Protein AF-0000000083250009 (afdb_homodimer)

pLDDT: mean 86.63, std 11.79, range [52.03, 98.69]

Nearest PDB structures (foldseek):
  7shq-assembly1_A  TM=3.824E-01  e=4.936E+00  Homo sapiens
  8fny-assembly1_A  TM=3.208E-01  e=3.124E+00  Homo sapiens
  8fny-assembly2_C  TM=2.573E-01  e=4.238E+00  Homo sapiens
  5o79-assembly1_B  TM=2.268E-01  e=6.696E+00  Klebsiella pneumoniae
  7shq-assembly1_A  TM=3.826E-01  e=3.449E+00  Homo sapiens

Organism: NCBI:txid582686

Radius of gyration: 22.06 Å; Cα contacts (8 Å, |Δi|>4): 906; chains: 2; bounding box: 54×58×71 Å

Foldseek 3Di:
DVVVVVVVVVVVVVVQVVLADWDWAWDKWKWWKWWFAPVGVPPFIDIWIKTWTFTWRADPVGWIKTWTAIDIPPDDDPADPVQRIFIWIADPLQKTWTKTWDFDADPVRHTDGIDIGTFWIWGAPDRRQKIKTWGWDWDPQDPVNPDTDTHGDLHTTMMIITDYDGPVRRQVRCCVRRVSVCVPPDGID/DVVVVVVVVVVVVVVQVVLADWDWAWDKWKWWKWWFAPVGVPPFIDIWIKTWTFTWRADPVGKIKTWTAIDIPPDDDPADPVQRIFIWIADPLQKTWTKTWDFDADPVRHTDGIDIHTFWIKGADDRRQKIKTWGWDWDPQDPVNPDTDTDGDLHTTMMIITDYDGPVRRQVRCCVRRVSVCVPPDGID

Solvent-accessible surface area (backbone atoms only — not comparable to full-atom values): 19286 Å² total; per-residue (Å²): 112,68,64,60,50,52,50,50,50,49,51,49,50,49,47,53,52,55,40,63,50,60,44,79,38,78,44,76,34,53,12,21,32,33,39,22,23,77,73,21,67,73,47,82,59,38,81,42,40,39,39,37,42,36,37,36,36,42,44,90,86,68,44,36,36,34,41,30,34,77,42,54,68,87,67,66,66,93,64,55,84,92,40,52,58,30,67,31,57,36,46,94,48,37,41,20,55,41,47,32,61,38,73,38,62,44,96,87,65,44,63,71,35,41,35,38,40,38,57,39,37,36,28,52,48,95,78,54,75,37,37,28,36,42,36,19,34,72,38,76,53,31,92,78,64,70,37,26,34,33,34,31,38,53,52,63,23,37,35,38,14,25,60,21,88,39,60,68,49,18,48,53,51,39,37,62,54,36,38,70,60,27,64,83,62,48,76,74,83,111,68,66,61,51,52,51,52,51,50,50,48,50,50,49,51,51,55,40,63,50,59,43,81,38,78,44,76,35,53,12,22,33,34,40,22,22,77,72,19,68,72,47,80,60,38,81,40,40,38,39,36,41,35,36,36,36,43,46,92,87,68,44,38,35,35,41,30,34,77,42,53,67,89,66,67,67,94,64,56,84,92,40,50,58,30,67,28,56,38,46,94,48,38,40,20,55,41,45,32,60,41,73,37,62,44,96,86,67,45,64,72,35,40,37,39,40,38,57,40,36,37,28,52,48,96,78,54,74,38,38,28,35,41,35,19,33,71,39,78,53,30,92,78,64,70,37,28,35,32,35,30,38,51,49,63,23,37,36,37,14,24,61,19,89,38,59,68,48,18,48,53,51,42,38,61,53,36,38,70,61,27,63,81,64,48,75,74,81

Sequence (378 aa):
MIWIVLIAIASCVIFIVYQSYPRTIDVTLTGVRYQLGAKGAKVEEEPATVVIKGKLHAKLKGQRTFRGEVTIVGEQIPVPADQRQVEIRFAEEGWGAIAYPYFIYDERGAVSGSNIYNSHLLFANKDFSQVSLLLAEQVPESKDGLSAHTLWDAEHGWVLSAPAATREEGLAISNVLMREYLKTYGELEMIWIVLIAIASCVIFIVYQSYPRTIDVTLTGVRYQLGAKGAKVEEEPATVVIKGKLHAKLKGQRTFRGEVTIVGEQIPVPADQRQVEIRFAEEGWGAIAYPYFIYDERGAVSGSNIYNSHLLFANKDFSQVSLLLAEQVPESKDGLSAHTLWDAEHGWVLSAPAATREEGLAISNVLMREYLKTYGELE

Structure (mmCIF, N/CA/C/O backbone):
data_AF-0000000083250009-model_v1
#
loop_
_entity.id
_entity.type
_entity.pdbx_description
1 polymer 'Uncharacterized protein'
#
loop_
_atom_site.group_PDB
_atom_site.id
_atom_site.type_symbol
_atom_site.label_atom_id
_atom_site.label_alt_id
_atom_site.label_comp_id
_atom_site.label_asym_id
_atom_site.label_entity_id
_atom_site.label_seq_id
_atom_site.pdbx_PDB_ins_code
_atom_site.Cartn_x
_atom_site.Cartn_y
_atom_site.Cartn_z
_atom_site.occupancy
_atom_site.B_iso_or_equiv
_atom_site.auth_seq_id
_atom_site.auth_comp_id
_atom_site.auth_asym_id
_atom_site.auth_atom_id
_atom_site.pdbx_PDB_model_num
ATOM 1 N N . MET A 1 1 ? 10.398 15.375 -46.875 1 61.09 1 MET A N 1
ATOM 2 C CA . MET A 1 1 ? 10.938 15.516 -45.5 1 61.09 1 MET A CA 1
ATOM 3 C C . MET A 1 1 ? 9.852 15.969 -44.531 1 61.09 1 MET A C 1
ATOM 5 O O . MET A 1 1 ? 9.672 15.367 -43.469 1 61.09 1 MET A O 1
ATOM 9 N N . ILE A 1 2 ? 9.023 16.844 -45 1 68.06 2 ILE A N 1
ATOM 10 C CA . ILE A 1 2 ? 7.965 17.391 -44.156 1 68.06 2 ILE A CA 1
ATOM 11 C C . ILE A 1 2 ? 6.891 16.344 -43.906 1 68.06 2 ILE A C 1
ATOM 13 O O . ILE A 1 2 ? 6.402 16.188 -42.812 1 68.06 2 ILE A O 1
ATOM 17 N N . TRP A 1 3 ? 6.645 15.516 -44.938 1 69.19 3 TRP A N 1
ATOM 18 C CA . TRP A 1 3 ? 5.59 14.508 -44.844 1 69.19 3 TRP A CA 1
ATOM 19 C C . TRP A 1 3 ? 5.973 13.414 -43.844 1 69.19 3 TRP A C 1
ATOM 21 O O . TRP A 1 3 ? 5.129 12.922 -43.094 1 69.19 3 TRP A O 1
ATOM 31 N N . ILE A 1 4 ? 7.246 13.055 -43.781 1 64.62 4 ILE A N 1
ATOM 32 C CA . ILE A 1 4 ? 7.754 12.031 -42.875 1 64.62 4 ILE A CA 1
ATOM 33 C C . ILE A 1 4 ? 7.633 12.516 -41.438 1 64.62 4 ILE A C 1
ATOM 35 O O . ILE A 1 4 ? 7.242 11.75 -40.562 1 64.62 4 ILE A O 1
ATOM 39 N N . VAL A 1 5 ? 7.902 13.773 -41.344 1 62.72 5 VAL A N 1
ATOM 40 C CA . VAL A 1 5 ? 7.812 14.367 -40 1 62.72 5 VAL A CA 1
ATOM 41 C C . VAL A 1 5 ? 6.355 14.398 -39.562 1 62.72 5 VAL A C 1
ATOM 43 O O . VAL A 1 5 ? 6.055 14.086 -38.406 1 62.72 5 VAL A O 1
ATOM 46 N N . LEU A 1 6 ? 5.453 14.734 -40.438 1 70.88 6 LEU A N 1
ATOM 47 C CA . LEU A 1 6 ? 4.035 14.797 -40.125 1 70.88 6 LEU A CA 1
ATOM 48 C C . LEU A 1 6 ? 3.498 13.406 -39.75 1 70.88 6 LEU A C 1
ATOM 50 O O . LEU A 1 6 ? 2.707 13.266 -38.812 1 70.88 6 LEU A O 1
ATOM 54 N N . ILE A 1 7 ? 3.957 12.445 -40.406 1 71.31 7 ILE A N 1
ATOM 55 C CA . ILE A 1 7 ? 3.531 11.07 -40.156 1 71.31 7 ILE A CA 1
ATOM 56 C C . ILE A 1 7 ? 4.074 10.609 -38.812 1 71.31 7 ILE A C 1
ATOM 58 O O . ILE A 1 7 ? 3.367 9.953 -38.031 1 71.31 7 ILE A O 1
ATOM 62 N N . ALA A 1 8 ? 5.242 10.984 -38.531 1 66.19 8 ALA A N 1
ATOM 63 C CA . ALA A 1 8 ? 5.844 10.633 -37.25 1 66.19 8 ALA A CA 1
ATOM 64 C C . ALA A 1 8 ? 5.09 11.273 -36.094 1 66.19 8 ALA A C 1
ATOM 66 O O . ALA A 1 8 ? 4.844 10.633 -35.062 1 66.19 8 ALA A O 1
ATOM 67 N N . ILE A 1 9 ? 4.734 12.484 -36.344 1 71.62 9 ILE A N 1
ATOM 68 C CA . ILE A 1 9 ? 4.004 13.203 -35.281 1 71.62 9 ILE A CA 1
ATOM 69 C C . ILE A 1 9 ? 2.629 12.57 -35.094 1 71.62 9 ILE A C 1
ATOM 71 O O . ILE A 1 9 ? 2.191 12.359 -33.969 1 71.62 9 ILE A O 1
ATOM 75 N N . ALA A 1 10 ? 2.014 12.289 -36.156 1 74.06 10 ALA A N 1
ATOM 76 C CA . ALA A 1 10 ? 0.692 11.664 -36.094 1 74.06 10 ALA A CA 1
ATOM 77 C C . ALA A 1 10 ? 0.756 10.32 -35.375 1 74.06 10 ALA A C 1
ATOM 79 O O . ALA A 1 10 ? -0.106 10.008 -34.562 1 74.06 10 ALA A O 1
ATOM 80 N N . SER A 1 11 ? 1.698 9.523 -35.656 1 73.25 11 SER A N 1
ATOM 81 C CA . SER A 1 11 ? 1.866 8.227 -35.031 1 73.25 11 SER A CA 1
ATOM 82 C C . SER A 1 11 ? 2.119 8.367 -33.531 1 73.25 11 SER A C 1
ATOM 84 O O . SER A 1 11 ? 1.598 7.59 -32.719 1 73.25 11 SER A O 1
ATOM 86 N N . CYS A 1 12 ? 2.904 9.32 -33.281 1 69.5 12 CYS A N 1
ATOM 87 C CA . CYS A 1 12 ? 3.191 9.57 -31.875 1 69.5 12 CYS A CA 1
ATOM 88 C C . CYS A 1 12 ? 1.929 9.969 -31.125 1 69.5 12 CYS A C 1
ATOM 90 O O . CYS A 1 12 ? 1.688 9.484 -30.016 1 69.5 12 CYS A O 1
ATOM 92 N N . VAL A 1 13 ? 1.171 10.797 -31.75 1 68.81 13 VAL A N 1
ATOM 93 C CA . VAL A 1 13 ? -0.068 11.25 -31.125 1 68.81 13 VAL A CA 1
ATOM 94 C C . VAL A 1 13 ? -1.017 10.07 -30.938 1 68.81 13 VAL A C 1
ATOM 96 O O . VAL A 1 13 ? -1.617 9.906 -29.875 1 68.81 13 VAL A O 1
ATOM 99 N N . ILE A 1 14 ? -1.151 9.289 -31.953 1 67 14 ILE A N 1
ATOM 100 C CA . ILE A 1 14 ? -2.02 8.117 -31.875 1 67 14 ILE A CA 1
ATOM 101 C C . ILE A 1 14 ? -1.548 7.191 -30.766 1 67 14 ILE A C 1
ATOM 103 O O . ILE A 1 14 ? -2.361 6.652 -30.016 1 67 14 ILE A O 1
ATOM 107 N N . PHE A 1 15 ? -0.301 7.086 -30.734 1 63.72 15 PHE A N 1
ATOM 108 C CA . PHE A 1 15 ? 0.29 6.227 -29.719 1 63.72 15 PHE A CA 1
ATOM 109 C C . PHE A 1 15 ? -0.008 6.758 -28.328 1 63.72 15 PHE A C 1
ATOM 111 O O . PHE A 1 15 ? -0.403 6 -27.438 1 63.72 15 PHE A O 1
ATOM 118 N N . ILE A 1 16 ? 0.142 7.945 -28.203 1 63.78 16 ILE A N 1
ATOM 119 C CA . ILE A 1 16 ? -0.109 8.57 -26.906 1 63.78 16 ILE A CA 1
ATOM 120 C C . ILE A 1 16 ? -1.586 8.43 -26.547 1 63.78 16 ILE A C 1
ATOM 122 O O . ILE A 1 16 ? -1.923 8.125 -25.391 1 63.78 16 ILE A O 1
ATOM 126 N N . VAL A 1 17 ? -2.365 8.672 -27.5 1 63.69 17 VAL A N 1
ATOM 127 C CA . VAL A 1 17 ? -3.805 8.562 -27.281 1 63.69 17 VAL A CA 1
ATOM 128 C C . VAL A 1 17 ? -4.172 7.129 -26.922 1 63.69 17 VAL A C 1
ATOM 130 O O . VAL A 1 17 ? -4.969 6.895 -26.016 1 63.69 17 VAL A O 1
ATOM 133 N N . TYR A 1 18 ? -3.629 6.246 -27.688 1 61.72 18 TYR A N 1
ATOM 134 C CA . TYR A 1 18 ? -3.912 4.836 -27.438 1 61.72 18 TYR A CA 1
ATOM 135 C C . TYR A 1 18 ? -3.52 4.438 -26.031 1 61.72 18 TYR A C 1
ATOM 137 O O . TYR A 1 18 ? -4.25 3.705 -25.359 1 61.72 18 TYR A O 1
ATOM 145 N N . GLN A 1 19 ? -2.426 4.797 -25.609 1 62.31 19 GLN A N 1
ATOM 146 C CA . GLN A 1 19 ? -1.952 4.461 -24.266 1 62.31 19 GLN A CA 1
ATOM 147 C C . GLN A 1 19 ? -2.818 5.113 -23.203 1 62.31 19 GLN A C 1
ATOM 149 O O . GLN A 1 19 ? -2.855 4.648 -22.062 1 62.31 19 GLN A O 1
ATOM 154 N N . SER A 1 20 ? -3.373 6.094 -23.719 1 64.81 20 SER A N 1
ATOM 155 C CA . SER A 1 20 ? -4.16 6.852 -22.75 1 64.81 20 SER A CA 1
ATOM 156 C C . SER A 1 20 ? -5.551 6.25 -22.578 1 64.81 20 SER A C 1
ATOM 158 O O . SER A 1 20 ? -6.277 6.602 -21.656 1 64.81 20 SER A O 1
ATOM 160 N N . TYR A 1 21 ? -5.883 5.262 -23.5 1 75.56 21 TYR A N 1
ATOM 161 C CA . TYR A 1 21 ? -7.227 4.711 -23.359 1 75.56 21 TYR A CA 1
ATOM 162 C C . TYR A 1 21 ? -7.262 3.604 -22.312 1 75.56 21 TYR A C 1
ATOM 164 O O . TYR A 1 21 ? -6.52 2.625 -22.406 1 75.56 21 TYR A O 1
ATOM 172 N N . PRO A 1 22 ? -8.094 3.797 -21.359 1 83.31 22 PRO A N 1
ATOM 173 C CA . PRO A 1 22 ? -8.203 2.773 -20.312 1 83.31 22 P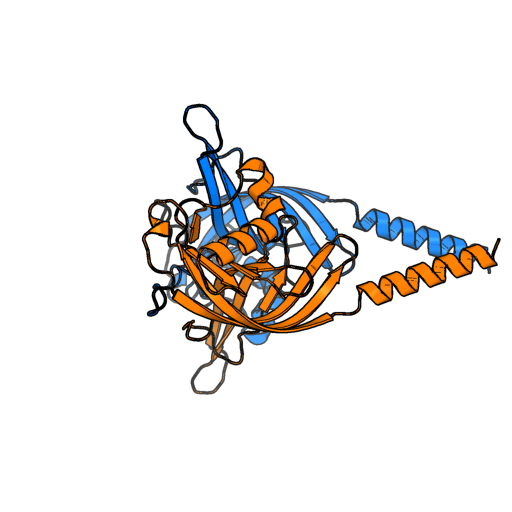RO A CA 1
ATOM 174 C C . PRO A 1 22 ? -8.898 1.507 -20.797 1 83.31 22 PRO A C 1
ATOM 176 O O . PRO A 1 22 ? -9.82 1.582 -21.625 1 83.31 22 PRO A O 1
ATOM 179 N N . ARG A 1 23 ? -8.391 0.332 -20.453 1 88.88 23 ARG A N 1
ATOM 180 C CA . ARG A 1 23 ? -9.008 -0.961 -20.734 1 88.88 23 ARG A CA 1
ATOM 181 C C . ARG A 1 23 ? -9.969 -1.371 -19.625 1 88.88 23 ARG A C 1
ATOM 183 O O . ARG A 1 23 ? -9.68 -1.189 -18.453 1 88.88 23 ARG A O 1
ATOM 190 N N . THR A 1 24 ? -11.109 -1.897 -20.062 1 93.94 24 THR A N 1
ATOM 191 C CA . THR A 1 24 ? -12.109 -2.35 -19.094 1 93.94 24 THR A CA 1
ATOM 192 C C . THR A 1 24 ? -11.758 -3.742 -18.562 1 93.94 24 THR A C 1
ATOM 194 O O . THR A 1 24 ? -11.43 -4.637 -19.344 1 93.94 24 THR A O 1
ATOM 197 N N . ILE A 1 25 ? -11.727 -3.826 -17.312 1 96.44 25 ILE A N 1
ATOM 198 C CA . ILE A 1 25 ? -11.523 -5.105 -16.641 1 96.44 25 ILE A CA 1
ATOM 199 C C . ILE A 1 25 ? -12.836 -5.566 -16.016 1 96.44 25 ILE A C 1
ATOM 201 O O . ILE A 1 25 ? -13.469 -4.816 -15.266 1 96.44 25 ILE A O 1
ATOM 205 N N . ASP A 1 26 ? -13.352 -6.684 -16.359 1 97.75 26 ASP A N 1
ATOM 206 C CA . ASP A 1 26 ? -14.516 -7.34 -15.773 1 97.75 26 ASP A CA 1
ATOM 207 C C . ASP A 1 26 ? -14.344 -8.859 -15.758 1 97.75 26 ASP A C 1
ATOM 209 O O . ASP A 1 26 ? -14.719 -9.539 -16.719 1 97.75 26 ASP A O 1
ATOM 213 N N . VAL A 1 27 ? -13.789 -9.281 -14.625 1 98.06 27 VAL A N 1
ATOM 214 C CA . VAL A 1 27 ? -13.492 -10.711 -14.562 1 98.06 27 VAL A CA 1
ATOM 215 C C . VAL A 1 27 ? -14.016 -11.289 -13.258 1 98.06 27 VAL A C 1
ATOM 217 O O . VAL A 1 27 ? -14.047 -10.609 -12.234 1 98.06 27 VAL A O 1
ATOM 220 N N . THR A 1 28 ? -14.5 -12.43 -13.281 1 98.44 28 THR A N 1
ATOM 221 C CA . THR A 1 28 ? -14.797 -13.312 -12.156 1 98.44 28 THR A CA 1
ATOM 222 C C . THR A 1 28 ? -13.984 -14.602 -12.25 1 98.44 28 THR A C 1
ATOM 224 O O . THR A 1 28 ? -14.172 -15.398 -13.18 1 98.44 28 THR A O 1
ATOM 227 N N . LEU A 1 29 ? -13.102 -14.805 -11.305 1 98.62 29 LEU A N 1
ATOM 228 C CA . LEU A 1 29 ? -12.164 -15.922 -11.359 1 98.62 29 LEU A CA 1
ATOM 229 C C . LEU A 1 29 ? -12.328 -16.828 -10.148 1 98.62 29 LEU A C 1
ATOM 231 O O . LEU A 1 29 ? -12.344 -16.344 -9.008 1 98.62 29 LEU A O 1
ATOM 235 N N . THR A 1 30 ? -12.438 -18.031 -10.391 1 98.31 30 THR A N 1
ATOM 236 C CA . THR A 1 30 ? -12.406 -19.016 -9.305 1 98.31 30 THR A CA 1
ATOM 237 C C . THR A 1 30 ? -10.992 -19.547 -9.109 1 98.31 30 THR A C 1
ATOM 239 O O . THR A 1 30 ? -10.344 -19.969 -10.07 1 98.31 30 THR A O 1
ATOM 242 N N . GLY A 1 31 ? -10.562 -19.422 -7.848 1 98.19 31 GLY A N 1
ATOM 243 C CA . GLY A 1 31 ? -9.219 -19.859 -7.527 1 98.19 31 GLY A CA 1
ATOM 244 C C . GLY A 1 31 ? -9.133 -20.609 -6.211 1 98.19 31 GLY A C 1
ATOM 245 O O . GLY A 1 31 ? -10.102 -21.25 -5.793 1 98.19 31 GLY A O 1
ATOM 246 N N . VAL A 1 32 ? -7.863 -20.641 -5.695 1 97.38 32 VAL A N 1
ATOM 247 C CA . VAL A 1 32 ? -7.629 -21.359 -4.449 1 97.38 32 VAL A CA 1
ATOM 248 C C . VAL A 1 32 ? -6.754 -20.516 -3.523 1 97.38 32 VAL A C 1
ATOM 250 O O . VAL A 1 32 ? -5.84 -19.828 -3.982 1 97.38 32 VAL A O 1
ATOM 253 N N . ARG A 1 33 ? -7.121 -20.625 -2.311 1 95.75 33 ARG A N 1
ATOM 254 C CA . ARG A 1 33 ? -6.262 -20.141 -1.235 1 95.75 33 ARG A CA 1
ATOM 255 C C . ARG A 1 33 ? -5.379 -21.266 -0.693 1 95.75 33 ARG A C 1
ATOM 257 O O . ARG A 1 33 ? -5.871 -22.344 -0.362 1 95.75 33 ARG A O 1
ATOM 264 N N . TYR A 1 34 ? -4.152 -20.984 -0.583 1 95.19 34 TYR A N 1
ATOM 265 C CA . TYR A 1 34 ? -3.219 -22.016 -0.163 1 95.19 34 TYR A CA 1
ATOM 266 C C . TYR A 1 34 ? -2.049 -21.422 0.608 1 95.19 34 TYR A C 1
ATOM 268 O O . TYR A 1 34 ? -1.77 -20.219 0.494 1 95.19 34 TYR A O 1
AT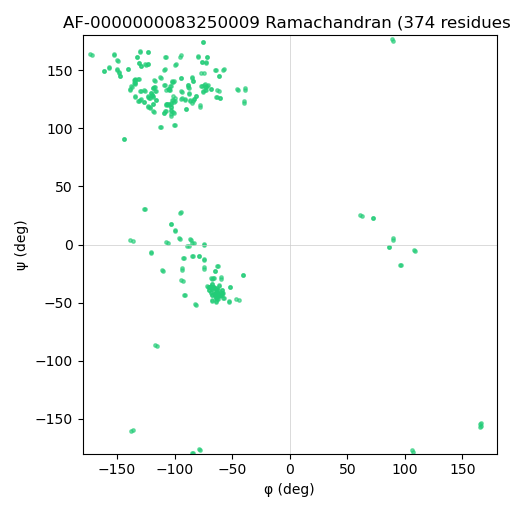OM 276 N N . GLN A 1 35 ? -1.418 -22.203 1.367 1 94.12 35 GLN A N 1
ATOM 277 C CA . GLN A 1 35 ? -0.25 -21.781 2.135 1 94.12 35 GLN A CA 1
ATOM 278 C C . GLN A 1 35 ? 1.042 -22.25 1.469 1 94.12 35 GLN A C 1
ATOM 280 O O . GLN A 1 35 ? 1.105 -23.359 0.925 1 94.12 35 GLN A O 1
ATOM 285 N N . LEU A 1 36 ? 2.002 -21.422 1.477 1 95.06 36 LEU A N 1
ATOM 286 C CA . LEU A 1 36 ? 3.283 -21.703 0.84 1 95.06 36 LEU A CA 1
ATOM 287 C C . LEU A 1 36 ? 4.148 -22.594 1.73 1 95.06 36 LEU A C 1
ATOM 289 O O . LEU A 1 36 ? 3.891 -22.719 2.93 1 95.06 36 LEU A O 1
ATOM 293 N N . GLY A 1 37 ? 5.16 -23.219 1.114 1 92.19 37 GLY A N 1
ATOM 294 C CA . GLY A 1 37 ? 6.172 -23.984 1.837 1 92.19 37 GLY A CA 1
ATOM 295 C C . GLY A 1 37 ? 5.797 -25.438 2.037 1 92.19 37 GLY A C 1
ATOM 296 O O . GLY A 1 37 ? 4.68 -25.844 1.711 1 92.19 37 GLY A O 1
ATOM 297 N N . ALA A 1 38 ? 6.688 -26.125 2.602 1 89.19 38 ALA A N 1
ATOM 298 C CA . ALA A 1 38 ? 6.516 -27.562 2.818 1 89.19 38 ALA A CA 1
ATOM 299 C C . ALA A 1 38 ? 5.379 -27.828 3.803 1 89.19 38 ALA A C 1
ATOM 301 O O . ALA A 1 38 ? 4.574 -28.75 3.594 1 89.19 38 ALA A O 1
ATOM 302 N N . LYS A 1 39 ? 5.348 -27.094 4.781 1 88.38 39 LYS A N 1
ATOM 303 C CA . LYS A 1 39 ? 4.27 -27.25 5.754 1 88.38 39 LYS A CA 1
ATOM 304 C C . LYS A 1 39 ? 2.922 -26.875 5.152 1 88.38 39 LYS A C 1
ATOM 306 O O . LYS A 1 39 ? 1.905 -27.5 5.441 1 88.38 39 LYS A O 1
ATOM 311 N N . GLY A 1 40 ? 2.955 -25.906 4.352 1 90.81 40 GLY A N 1
ATOM 312 C CA . GLY A 1 40 ? 1.734 -25.469 3.699 1 90.81 40 GLY A CA 1
ATOM 313 C C . GLY A 1 40 ? 1.186 -26.484 2.713 1 90.81 40 GLY A C 1
ATOM 314 O O . GLY A 1 40 ? -0.024 -26.531 2.482 1 90.81 40 GLY A O 1
ATOM 315 N N . ALA A 1 41 ? 2.086 -27.219 2.174 1 91 41 ALA A N 1
ATOM 316 C CA . ALA A 1 41 ? 1.673 -28.219 1.204 1 91 41 ALA A CA 1
ATOM 317 C C . ALA A 1 41 ? 0.756 -29.266 1.848 1 91 41 ALA A C 1
ATOM 319 O O . ALA A 1 41 ? 0.002 -29.953 1.154 1 91 41 ALA A O 1
ATOM 320 N N . LYS A 1 42 ? 0.833 -29.297 3.113 1 90.81 42 LYS A N 1
ATOM 321 C CA . LYS A 1 42 ? 0.033 -30.281 3.83 1 90.81 42 LYS A CA 1
ATOM 322 C C . LYS A 1 42 ? -1.318 -29.703 4.238 1 90.81 42 LYS A C 1
ATOM 324 O O . LYS A 1 42 ? -2.191 -30.438 4.719 1 90.81 42 LYS A O 1
ATOM 329 N N . VAL A 1 43 ? -1.449 -28.469 4.113 1 90.5 43 VAL A N 1
ATOM 330 C CA . VAL A 1 43 ? -2.691 -27.797 4.461 1 90.5 43 VAL A CA 1
ATOM 331 C C . VAL A 1 43 ? -3.639 -27.797 3.262 1 90.5 43 VAL A C 1
ATOM 333 O O . VAL A 1 43 ? -3.225 -27.516 2.137 1 90.5 43 VAL A O 1
ATOM 336 N N . GLU A 1 44 ? -4.805 -28.172 3.469 1 90.75 44 GLU A N 1
ATOM 337 C CA . GLU A 1 44 ? -5.797 -28.234 2.4 1 90.75 44 GLU A CA 1
ATOM 338 C C . GLU A 1 44 ? -6.07 -26.844 1.823 1 90.75 44 GLU A C 1
ATOM 340 O O . GLU A 1 44 ? -6.219 -25.875 2.568 1 90.75 44 GLU A O 1
ATOM 345 N N . GLU A 1 45 ? -6.059 -26.781 0.544 1 92.19 45 GLU A N 1
ATOM 346 C CA . GLU A 1 45 ? -6.414 -25.531 -0.121 1 92.19 45 GLU A CA 1
ATOM 347 C C . GLU A 1 45 ? -7.914 -25.25 -0.027 1 92.19 45 GLU A C 1
ATOM 349 O O . GLU A 1 45 ? -8.711 -26.188 0.14 1 92.19 45 GLU A O 1
ATOM 354 N N . GLU A 1 46 ? -8.273 -24.031 -0.136 1 93.75 46 GLU A N 1
ATOM 355 C CA . GLU A 1 46 ? -9.664 -23.609 -0.047 1 93.75 46 GLU A CA 1
ATOM 356 C C . GLU A 1 46 ? -10.094 -22.859 -1.305 1 93.75 46 GLU A C 1
ATOM 358 O O . GLU A 1 46 ? -9.414 -21.922 -1.739 1 93.75 46 GLU A O 1
ATOM 363 N N . PRO A 1 47 ? -11.203 -23.375 -1.842 1 96.12 47 PRO A N 1
ATOM 364 C CA . PRO A 1 47 ? -11.695 -22.609 -2.996 1 96.12 47 PRO A CA 1
ATOM 365 C C . PRO A 1 47 ? -12.07 -21.172 -2.645 1 96.12 47 PRO A C 1
ATOM 367 O O . PRO A 1 47 ? -12.531 -20.906 -1.533 1 96.12 47 PRO A O 1
ATOM 370 N N . ALA A 1 48 ? -11.828 -20.297 -3.582 1 95.69 48 ALA A N 1
ATOM 371 C CA . ALA A 1 48 ? -12.18 -18.891 -3.424 1 95.69 48 ALA A CA 1
ATOM 372 C C . ALA A 1 48 ? -12.5 -18.25 -4.773 1 95.69 48 ALA A C 1
ATOM 374 O O . ALA A 1 48 ? -11.992 -18.688 -5.809 1 95.69 48 ALA A O 1
ATOM 375 N N . THR A 1 49 ? -13.352 -17.266 -4.75 1 97.69 49 THR A N 1
ATOM 376 C CA . THR A 1 49 ? -13.711 -16.531 -5.961 1 97.69 49 THR A CA 1
ATOM 377 C C . THR A 1 49 ? -13.328 -15.062 -5.832 1 97.69 49 THR A C 1
ATOM 379 O O . THR A 1 49 ? -13.594 -14.438 -4.805 1 97.69 49 THR A O 1
ATOM 382 N N . VAL A 1 50 ? -12.734 -14.555 -6.863 1 97.62 50 VAL A N 1
ATOM 383 C CA . VAL A 1 50 ? -12.344 -13.148 -6.922 1 97.62 50 VAL A CA 1
ATOM 384 C C . VAL A 1 50 ? -13.109 -12.445 -8.047 1 97.62 50 VAL A C 1
ATOM 386 O O . VAL A 1 50 ? -13.188 -12.961 -9.164 1 97.62 50 VAL A O 1
ATOM 389 N N . VAL A 1 51 ? -13.656 -11.336 -7.77 1 98.19 51 VAL A N 1
ATOM 390 C CA . VAL A 1 51 ? -14.336 -10.492 -8.75 1 98.19 51 VAL A CA 1
ATOM 391 C C . VAL A 1 51 ? -13.602 -9.156 -8.883 1 98.19 51 VAL A C 1
ATOM 393 O O . VAL A 1 51 ? -13.367 -8.469 -7.887 1 98.19 51 VAL A O 1
ATOM 396 N N . ILE A 1 52 ? -13.203 -8.812 -10.086 1 98.12 52 ILE A N 1
ATOM 397 C CA . ILE A 1 52 ? -12.5 -7.566 -10.359 1 98.12 52 ILE A CA 1
ATOM 398 C C . ILE A 1 52 ? -13.219 -6.797 -11.469 1 98.12 52 ILE A C 1
ATOM 400 O O . ILE A 1 52 ? -13.406 -7.32 -12.57 1 98.12 52 ILE A O 1
ATOM 404 N N . LYS A 1 53 ? -13.602 -5.629 -11.188 1 98 53 LYS A N 1
ATOM 405 C CA . LYS A 1 53 ? -14.289 -4.746 -12.125 1 98 53 LYS A CA 1
ATOM 406 C C . LYS A 1 53 ? -13.703 -3.336 -12.086 1 98 53 LYS A C 1
ATOM 408 O O . LYS A 1 53 ? -13.594 -2.732 -11.016 1 98 53 LYS A O 1
ATOM 413 N N . GLY A 1 54 ? -13.32 -2.83 -13.281 1 97.06 54 GLY A N 1
ATOM 414 C CA . GLY A 1 54 ? -12.789 -1.478 -13.32 1 97.06 54 GLY A CA 1
ATOM 415 C C . GLY A 1 54 ? -12.086 -1.144 -14.625 1 97.06 54 GLY A C 1
ATOM 416 O O . GLY A 1 54 ? -12.438 -1.681 -15.672 1 97.06 54 GLY A O 1
ATOM 417 N N . LYS A 1 55 ? -11.195 -0.161 -14.523 1 93.94 55 LYS A N 1
ATOM 418 C CA . LYS A 1 55 ? -10.445 0.318 -15.68 1 93.94 55 LYS A CA 1
ATOM 419 C C . LYS A 1 55 ? -8.945 0.284 -15.422 1 93.94 55 LYS A C 1
ATOM 421 O O . LYS A 1 55 ? -8.492 0.642 -14.336 1 93.94 55 LYS A O 1
ATOM 426 N N . LEU A 1 56 ? -8.297 -0.246 -16.375 1 91.56 56 LEU A N 1
ATOM 427 C CA . LEU A 1 56 ? -6.836 -0.271 -16.328 1 91.56 56 LEU A CA 1
ATOM 428 C C . LEU A 1 56 ? -6.246 0.786 -17.25 1 91.56 56 LEU A C 1
ATOM 430 O O . LEU A 1 56 ? -6.531 0.795 -18.453 1 91.56 56 LEU A O 1
ATOM 434 N N . HIS A 1 57 ? -5.488 1.628 -16.594 1 84.44 57 HIS A N 1
ATOM 435 C CA . HIS A 1 57 ? -4.762 2.66 -17.328 1 84.44 57 HIS A CA 1
ATOM 436 C C . HIS A 1 57 ? -3.287 2.303 -17.469 1 84.44 57 HIS A C 1
ATOM 438 O O . HIS A 1 57 ? -2.635 1.95 -16.484 1 84.44 57 HIS A O 1
ATOM 444 N N . ALA A 1 58 ? -2.93 2.016 -18.688 1 72.38 58 ALA A N 1
ATOM 445 C CA . ALA A 1 58 ? -1.521 1.702 -18.906 1 72.38 58 ALA A CA 1
ATOM 446 C C . ALA A 1 58 ? -0.773 2.914 -19.453 1 72.38 58 ALA A C 1
ATOM 448 O O . ALA A 1 58 ? -1.322 3.688 -20.25 1 72.38 58 ALA A O 1
ATOM 449 N N . LYS A 1 59 ? 0.297 3.281 -18.688 1 63.03 59 LYS A N 1
ATOM 450 C CA . LYS A 1 59 ? 1.126 4.367 -19.203 1 63.03 59 LYS A CA 1
ATOM 451 C C . LYS A 1 59 ? 2.324 3.82 -19.969 1 63.03 59 LYS A C 1
ATOM 453 O O . LYS A 1 59 ? 2.568 2.613 -19.984 1 63.03 59 LYS A O 1
ATOM 458 N N . LEU A 1 60 ? 2.979 4.641 -20.828 1 56.19 60 LEU A N 1
ATOM 459 C CA . LEU A 1 60 ? 4.094 4.324 -21.703 1 56.19 60 LEU A CA 1
ATOM 460 C C . LEU A 1 60 ? 5.145 3.492 -20.984 1 56.19 60 LEU A C 1
ATOM 462 O O . LEU A 1 60 ? 5.723 2.57 -21.562 1 56.19 60 LEU A O 1
ATOM 466 N N . LYS A 1 61 ? 5.582 3.789 -19.859 1 54.81 61 LYS A N 1
ATOM 467 C CA . LYS A 1 61 ? 6.723 3.084 -19.281 1 54.81 61 LYS A CA 1
ATOM 468 C C . LYS A 1 61 ? 6.266 1.945 -18.375 1 54.81 61 LYS A C 1
ATOM 470 O O . LYS A 1 61 ? 6.98 1.558 -17.453 1 54.81 61 LYS A O 1
ATOM 475 N N . GLY A 1 62 ? 5.098 1.474 -18.75 1 57.06 62 GLY A N 1
ATOM 476 C CA . GLY A 1 62 ? 4.746 0.225 -18.094 1 57.06 62 GLY A CA 1
ATOM 477 C C . GLY A 1 62 ? 4.062 0.428 -16.75 1 57.06 62 GLY A C 1
ATOM 478 O O . GLY A 1 62 ? 3.721 -0.541 -16.078 1 57.06 62 GLY A O 1
ATOM 479 N N . GLN A 1 63 ? 3.992 1.611 -16.5 1 73 63 GLN A N 1
ATOM 480 C CA . GLN A 1 63 ? 3.305 1.817 -15.227 1 73 63 GLN A CA 1
ATOM 481 C C . GLN A 1 63 ? 1.795 1.678 -15.391 1 73 63 GLN A C 1
ATOM 483 O O . GLN A 1 63 ? 1.188 2.357 -16.219 1 73 63 GLN A O 1
ATOM 488 N N . ARG A 1 64 ? 1.243 0.658 -14.656 1 84.19 64 ARG A N 1
ATOM 489 C CA . ARG A 1 64 ? -0.185 0.373 -14.75 1 84.19 64 ARG A CA 1
ATOM 490 C C . ARG A 1 64 ? -0.918 0.846 -13.5 1 84.19 64 ARG A C 1
ATOM 492 O O . ARG A 1 64 ? -0.4 0.727 -12.383 1 84.19 64 ARG A O 1
ATOM 499 N N . THR A 1 65 ? -2.025 1.507 -13.773 1 88.38 65 THR A N 1
ATOM 500 C CA . THR A 1 65 ? -2.922 1.901 -12.695 1 88.38 65 THR A CA 1
ATOM 501 C C . THR A 1 65 ? -4.316 1.322 -12.914 1 88.38 65 THR A C 1
ATOM 503 O O . THR A 1 65 ? -4.906 1.49 -13.977 1 88.38 65 THR A O 1
ATOM 506 N N . PHE A 1 66 ? -4.777 0.66 -11.977 1 92.06 66 PHE A N 1
ATOM 507 C CA . PHE A 1 66 ? -6.133 0.12 -12 1 92.06 66 PHE A CA 1
ATOM 508 C C . PHE A 1 66 ? -7.051 0.924 -11.094 1 92.06 66 PHE A C 1
ATOM 510 O O . PHE A 1 66 ? -6.676 1.271 -9.969 1 92.06 66 PHE A O 1
ATOM 517 N N . ARG A 1 67 ? -8.188 1.237 -11.617 1 93.06 67 ARG A N 1
ATOM 518 C CA . ARG A 1 67 ? -9.25 1.853 -10.828 1 93.06 67 ARG A CA 1
ATOM 519 C C . ARG A 1 67 ? -10.531 1.021 -10.883 1 93.06 67 ARG A C 1
ATOM 521 O O . ARG A 1 67 ? -11.055 0.759 -11.969 1 93.06 67 ARG A O 1
ATOM 528 N N . GLY A 1 68 ? -10.945 0.566 -9.766 1 96.5 68 GLY A N 1
ATOM 529 C CA . GLY A 1 68 ? -12.133 -0.275 -9.727 1 96.5 68 GLY A CA 1
ATOM 530 C C . GLY A 1 68 ? -12.297 -1.007 -8.406 1 96.5 68 GLY A C 1
ATOM 531 O O . GLY A 1 68 ? -11.93 -0.486 -7.352 1 96.5 68 GLY A O 1
ATOM 532 N N . GLU A 1 69 ? -12.977 -2.125 -8.484 1 97.19 69 GLU A N 1
ATOM 533 C CA . GLU A 1 69 ? -13.242 -2.918 -7.285 1 97.19 69 GLU A CA 1
ATOM 534 C C . GLU A 1 69 ? -12.602 -4.301 -7.387 1 97.19 69 GLU A C 1
ATOM 536 O O . GLU A 1 69 ? -12.625 -4.926 -8.445 1 97.19 69 GLU A O 1
ATOM 541 N N . VAL A 1 70 ? -12 -4.684 -6.32 1 96.56 70 VAL A N 1
ATOM 542 C CA . VAL A 1 70 ? -11.477 -6.031 -6.145 1 96.56 70 VAL A CA 1
ATOM 543 C C . VAL A 1 70 ? -12.156 -6.703 -4.957 1 96.56 70 VAL A C 1
ATOM 545 O O . VAL A 1 70 ? -12.031 -6.238 -3.82 1 96.56 70 VAL A O 1
ATOM 548 N N . THR A 1 71 ? -12.812 -7.824 -5.246 1 95.38 71 THR A N 1
ATOM 549 C CA . THR A 1 71 ? -13.594 -8.469 -4.199 1 95.38 71 THR A CA 1
ATOM 550 C C . THR A 1 71 ? -13.242 -9.953 -4.102 1 95.38 71 THR A C 1
ATOM 552 O O . THR A 1 71 ? -13.25 -10.664 -5.105 1 95.38 71 THR A O 1
ATOM 555 N N . ILE A 1 72 ? -12.875 -10.336 -2.934 1 93.94 72 ILE A N 1
ATOM 556 C CA . ILE A 1 72 ? -12.875 -11.758 -2.621 1 93.94 72 ILE A CA 1
ATOM 557 C C . ILE A 1 72 ? -14.234 -12.164 -2.053 1 93.94 72 ILE A C 1
ATOM 559 O O . ILE A 1 72 ? -14.633 -11.695 -0.983 1 93.94 72 ILE A O 1
ATOM 563 N N . VAL A 1 73 ? -14.898 -13 -2.734 1 93.44 73 VAL A N 1
ATOM 564 C CA . VAL A 1 73 ? -16.25 -13.367 -2.338 1 93.44 73 VAL A CA 1
ATOM 565 C C . VAL A 1 73 ? -16.234 -13.992 -0.945 1 93.44 73 VAL A C 1
ATOM 567 O O . VAL A 1 73 ? -15.438 -14.891 -0.674 1 93.44 73 VAL A O 1
ATOM 570 N N . GLY A 1 74 ? -17.047 -13.43 -0.074 1 88.25 74 GLY A N 1
ATOM 571 C CA . GLY A 1 74 ? -17.172 -13.953 1.275 1 88.25 74 GLY A CA 1
ATOM 572 C C . GLY A 1 74 ? -16.297 -13.227 2.283 1 88.25 74 GLY A C 1
ATOM 573 O O . GLY A 1 74 ? -16.484 -13.367 3.492 1 88.25 74 GLY A O 1
ATOM 574 N N . GLU A 1 75 ? -15.281 -12.477 1.763 1 88.25 75 GLU A N 1
ATOM 575 C CA . GLU A 1 75 ? -14.43 -11.719 2.676 1 88.25 75 GLU A CA 1
ATOM 576 C C . GLU A 1 75 ? -15.203 -10.578 3.332 1 88.25 75 GLU A C 1
ATOM 578 O O . GLU A 1 75 ? -15.938 -9.859 2.658 1 88.25 75 GLU A O 1
ATOM 583 N N . GLN A 1 76 ? -15 -10.516 4.648 1 87.12 76 GLN A N 1
ATOM 584 C CA . GLN A 1 76 ? -15.609 -9.414 5.383 1 87.12 76 GLN A CA 1
ATOM 585 C C . GLN A 1 76 ? -14.586 -8.344 5.734 1 87.12 76 GLN A C 1
ATOM 587 O O . GLN A 1 76 ? -13.586 -8.633 6.402 1 87.12 76 GLN A O 1
ATOM 592 N N . ILE A 1 77 ? -14.836 -7.164 5.211 1 87.5 77 ILE A N 1
ATOM 593 C CA . ILE A 1 77 ? -13.961 -6.039 5.531 1 87.5 77 ILE A CA 1
ATOM 594 C C . ILE A 1 77 ? -14.797 -4.879 6.074 1 87.5 77 ILE A C 1
ATOM 596 O O . ILE A 1 77 ? -16 -4.793 5.809 1 87.5 77 ILE A O 1
ATOM 600 N N . PRO A 1 78 ? -14.242 -4.039 6.828 1 87.56 78 PRO A N 1
ATOM 601 C CA . PRO A 1 78 ? -14.992 -2.959 7.473 1 87.56 78 PRO A CA 1
ATOM 602 C C . PRO A 1 78 ? -15.375 -1.845 6.5 1 87.56 78 PRO A C 1
ATOM 604 O O . PRO A 1 78 ? -16.062 -0.892 6.883 1 87.56 78 PRO A O 1
ATOM 607 N N . VAL A 1 79 ? -15.047 -1.922 5.273 1 91.62 79 VAL A N 1
ATOM 608 C CA . VAL A 1 79 ? -15.312 -0.89 4.273 1 91.62 79 VAL A CA 1
ATOM 609 C C . VAL A 1 79 ? -16.734 -1.047 3.734 1 91.62 79 VAL A C 1
ATOM 611 O O . VAL A 1 79 ? -17.109 -2.127 3.277 1 91.62 79 VAL A O 1
ATOM 614 N N . PRO A 1 80 ? -17.516 0.018 3.803 1 92.75 80 PRO A N 1
ATOM 615 C CA . PRO A 1 80 ? -18.859 -0.059 3.234 1 92.75 80 PRO A CA 1
ATOM 616 C C . PRO A 1 80 ? -18.859 -0.425 1.752 1 92.75 80 PRO A C 1
ATOM 618 O O . PRO A 1 80 ? -17.953 -0.009 1.013 1 92.75 80 PRO A O 1
ATOM 621 N N . ALA A 1 81 ? -19.938 -1.102 1.3 1 92.38 81 ALA A N 1
ATOM 622 C CA . ALA A 1 81 ? -20.016 -1.648 -0.052 1 92.38 81 ALA A CA 1
ATOM 623 C C . ALA A 1 81 ? -19.922 -0.542 -1.099 1 92.38 81 ALA A C 1
ATOM 625 O O . ALA A 1 81 ? -19.328 -0.739 -2.164 1 92.38 81 ALA A O 1
ATOM 626 N N . ASP A 1 82 ? -20.453 0.635 -0.849 1 92.56 82 ASP A N 1
ATOM 627 C CA . ASP A 1 82 ? -20.516 1.717 -1.828 1 92.56 82 ASP A CA 1
ATOM 628 C C . ASP A 1 82 ? -19.219 2.514 -1.839 1 92.56 82 ASP A C 1
ATOM 630 O O . ASP A 1 82 ? -19.078 3.49 -2.578 1 92.56 82 ASP A O 1
ATOM 634 N N . GLN A 1 83 ? -18.25 2.125 -1.034 1 94.12 83 GLN A N 1
ATOM 635 C CA . GLN A 1 83 ? -16.984 2.855 -0.952 1 94.12 83 GLN A CA 1
ATOM 636 C C . GLN A 1 83 ? -15.797 1.932 -1.193 1 94.12 83 GLN A C 1
ATOM 638 O O . GLN A 1 83 ? -14.711 2.158 -0.659 1 94.12 83 GLN A O 1
ATOM 643 N N . ARG A 1 84 ? -15.961 0.919 -1.976 1 94.88 84 ARG A N 1
ATOM 644 C CA . ARG A 1 84 ? -14.938 -0.106 -2.146 1 94.88 84 ARG A CA 1
ATOM 645 C C . ARG A 1 84 ? -14.203 0.072 -3.469 1 94.88 84 ARG A C 1
ATOM 647 O O . ARG A 1 84 ? -13.516 -0.842 -3.93 1 94.88 84 ARG A O 1
ATOM 654 N N . GLN A 1 85 ? -14.32 1.264 -4.059 1 94.25 85 GLN A N 1
ATOM 655 C CA . GLN A 1 85 ? -13.484 1.583 -5.207 1 94.25 85 GLN A CA 1
ATOM 656 C C . GLN A 1 85 ? -12.047 1.844 -4.781 1 94.25 85 GLN A C 1
ATOM 658 O O . GLN A 1 85 ? -11.797 2.566 -3.814 1 94.25 85 GLN A O 1
ATOM 663 N N . VAL A 1 86 ? -11.094 1.251 -5.562 1 93.56 86 VAL A N 1
ATOM 664 C CA . VAL A 1 86 ? -9.688 1.426 -5.215 1 93.56 86 VAL A CA 1
ATOM 665 C C . VAL A 1 86 ? -8.906 1.889 -6.441 1 93.56 86 VAL A C 1
ATOM 667 O O . VAL A 1 86 ? -9.336 1.685 -7.574 1 93.56 86 VAL A O 1
ATOM 670 N N . GLU A 1 87 ? -7.82 2.582 -6.152 1 90.5 87 GLU A N 1
ATOM 671 C CA . GLU A 1 87 ? -6.762 2.855 -7.121 1 90.5 87 GLU A CA 1
ATOM 672 C C . GLU A 1 87 ? -5.5 2.062 -6.797 1 90.5 87 GLU A C 1
ATOM 674 O O . GLU A 1 87 ? -4.891 2.256 -5.742 1 90.5 87 GLU A O 1
ATOM 679 N N . ILE A 1 88 ? -5.172 1.145 -7.664 1 91.5 88 ILE A N 1
ATOM 680 C CA . ILE A 1 88 ? -3.986 0.318 -7.477 1 91.5 88 ILE A CA 1
ATOM 681 C C . ILE A 1 88 ? -2.904 0.738 -8.469 1 91.5 88 ILE A C 1
ATOM 683 O O . ILE A 1 88 ? -3.105 0.664 -9.688 1 91.5 88 ILE A O 1
ATOM 687 N N . ARG A 1 89 ? -1.857 1.128 -7.98 1 88.25 89 ARG A N 1
ATOM 688 C CA . ARG A 1 89 ? -0.69 1.458 -8.789 1 88.25 89 ARG A CA 1
ATOM 689 C C . ARG A 1 89 ? 0.374 0.37 -8.688 1 88.25 89 ARG A C 1
ATOM 691 O O . ARG A 1 89 ? 0.952 0.16 -7.621 1 88.25 89 ARG A O 1
ATOM 698 N N . PHE A 1 90 ? 0.692 -0.175 -9.789 1 88.38 90 PHE A N 1
ATOM 699 C CA . PHE A 1 90 ? 1.577 -1.333 -9.781 1 88.38 90 PHE A CA 1
ATOM 700 C C . PHE A 1 90 ? 3.037 -0.899 -9.844 1 88.38 90 PHE A C 1
ATOM 702 O O . PHE A 1 90 ? 3.396 -0.015 -10.625 1 88.38 90 PHE A O 1
ATOM 709 N N . ALA A 1 91 ? 3.814 -1.532 -9.008 1 83.5 91 ALA A N 1
ATOM 710 C CA . ALA A 1 91 ? 5.262 -1.327 -9.008 1 83.5 91 ALA A CA 1
ATOM 711 C C . ALA A 1 91 ? 5.914 -2.037 -10.195 1 83.5 91 ALA A C 1
ATOM 713 O O . ALA A 1 91 ? 5.258 -2.787 -10.914 1 83.5 91 ALA A O 1
ATOM 714 N N . GLU A 1 92 ? 7.16 -1.803 -10.312 1 78.62 92 GLU A N 1
ATOM 715 C CA . GLU A 1 92 ? 7.91 -2.416 -11.406 1 78.62 92 GLU A CA 1
ATOM 716 C C . GLU A 1 92 ? 7.977 -3.932 -11.25 1 78.62 92 GLU A C 1
ATOM 718 O O . GLU A 1 92 ? 8.008 -4.664 -12.234 1 78.62 92 GLU A O 1
ATOM 723 N N . GLU A 1 93 ? 7.926 -4.383 -10.016 1 82.62 93 GLU A N 1
ATOM 724 C CA . GLU A 1 93 ? 8.008 -5.812 -9.734 1 82.62 93 GLU A CA 1
ATOM 725 C C . GLU A 1 93 ? 6.668 -6.5 -9.992 1 82.62 93 GLU A C 1
ATOM 727 O O . GLU A 1 93 ? 6.59 -7.73 -10 1 82.62 93 GLU A O 1
ATOM 732 N N . GLY A 1 94 ? 5.68 -5.715 -10.211 1 83.44 94 GLY A N 1
ATOM 733 C CA . GLY A 1 94 ? 4.43 -6.289 -10.672 1 83.44 94 GLY A CA 1
ATOM 734 C C . GLY A 1 94 ? 3.34 -6.281 -9.617 1 83.44 94 GLY A C 1
ATOM 735 O O . GLY A 1 94 ? 2.197 -6.652 -9.891 1 83.44 94 GLY A O 1
ATOM 736 N N . TRP A 1 95 ? 3.725 -5.863 -8.461 1 87.31 95 TRP A N 1
ATOM 737 C CA . TRP A 1 95 ? 2.703 -5.879 -7.418 1 87.31 95 TRP A CA 1
ATOM 738 C C . TRP A 1 95 ? 2.1 -4.492 -7.227 1 87.31 95 TRP A C 1
ATOM 740 O O . TRP A 1 95 ? 2.734 -3.482 -7.547 1 87.31 95 TRP A O 1
ATOM 750 N N . GLY A 1 96 ? 0.831 -4.473 -6.719 1 89.88 96 GLY A N 1
ATOM 751 C CA . GLY A 1 96 ? 0.142 -3.268 -6.277 1 89.88 96 GLY A CA 1
ATOM 752 C C . GLY A 1 96 ? -0.563 -3.439 -4.945 1 89.88 96 GLY A C 1
ATOM 753 O O . GLY A 1 96 ? -1.137 -4.496 -4.672 1 89.88 96 GLY A O 1
ATOM 754 N N . ALA A 1 97 ? -0.496 -2.41 -4.18 1 89.5 97 ALA A N 1
ATOM 755 C CA . ALA A 1 97 ? -1.156 -2.443 -2.879 1 89.5 97 ALA A CA 1
ATOM 756 C C . ALA A 1 97 ? -2.635 -2.084 -3.004 1 89.5 97 ALA A C 1
ATOM 758 O O . ALA A 1 97 ? -2.996 -1.166 -3.742 1 89.5 97 ALA A O 1
ATOM 759 N N . ILE A 1 98 ? -3.42 -2.809 -2.23 1 91.25 98 ILE A N 1
ATOM 760 C CA . ILE A 1 98 ? -4.848 -2.508 -2.166 1 91.25 98 ILE A CA 1
ATOM 761 C C . ILE A 1 98 ? -5.16 -1.765 -0.869 1 91.25 98 ILE A C 1
ATOM 763 O O . ILE A 1 98 ? -4.992 -2.312 0.223 1 91.25 98 ILE A O 1
ATOM 767 N N . ALA A 1 99 ? -5.57 -0.592 -1.016 1 90.25 99 ALA A N 1
ATOM 768 C CA . ALA A 1 99 ? -5.98 0.233 0.118 1 90.25 99 ALA A CA 1
ATOM 769 C C . ALA A 1 99 ? -7.289 0.96 -0.18 1 90.25 99 ALA A C 1
ATOM 771 O O . ALA A 1 99 ? -7.496 1.449 -1.293 1 90.25 99 ALA A O 1
ATOM 772 N N . TYR A 1 100 ? -8.172 1.013 0.849 1 90.5 100 TYR A N 1
ATOM 773 C CA . TYR A 1 100 ? -9.484 1.632 0.716 1 90.5 100 TYR A CA 1
ATOM 774 C C . TYR A 1 100 ? -9.586 2.893 1.566 1 90.5 100 TYR A C 1
ATOM 776 O O . TYR A 1 100 ? -9.828 2.816 2.773 1 90.5 100 TYR A O 1
ATOM 784 N N . PRO A 1 101 ? -9.453 3.969 0.96 1 89.12 101 PRO A N 1
ATOM 785 C CA . PRO A 1 101 ? -9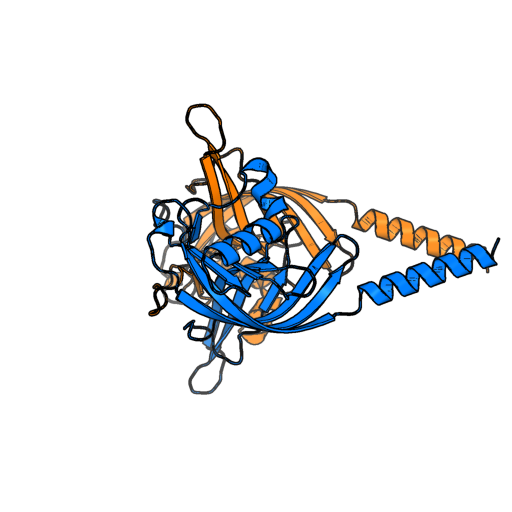.961 5.137 1.682 1 89.12 101 PRO A CA 1
ATOM 786 C C . PRO A 1 101 ? -11.484 5.191 1.717 1 89.12 101 PRO A C 1
ATOM 788 O O . PRO A 1 101 ? -12.141 4.934 0.704 1 89.12 101 PRO A O 1
ATOM 791 N N . TYR A 1 102 ? -12.055 5.438 2.895 1 90.12 102 TYR A N 1
ATOM 792 C CA . TYR A 1 102 ? -13.508 5.512 2.961 1 90.12 102 TYR A CA 1
ATOM 793 C C . TYR A 1 102 ? -13.961 6.41 4.105 1 90.12 102 TYR A C 1
ATOM 795 O O . TYR A 1 102 ? -13.172 6.723 5.004 1 90.12 102 TYR A O 1
ATOM 803 N N . PHE A 1 103 ? -15.141 6.777 4.031 1 91.62 103 PHE A N 1
ATOM 804 C CA . PHE A 1 103 ? -15.734 7.664 5.027 1 91.62 103 PHE A CA 1
ATOM 805 C C . PHE A 1 103 ? -16.734 6.91 5.898 1 91.62 103 PHE A C 1
ATOM 807 O O . PHE A 1 103 ? -17.328 5.926 5.461 1 91.62 103 PHE A O 1
ATOM 814 N N . ILE A 1 104 ? -16.812 7.383 7.078 1 91.06 104 ILE A N 1
ATOM 815 C CA . ILE A 1 104 ? -17.844 6.922 8.008 1 91.06 104 ILE A CA 1
ATOM 816 C C . ILE A 1 104 ? -18.938 7.973 8.125 1 91.06 104 ILE A C 1
ATOM 818 O O . ILE A 1 104 ? -18.656 9.164 8.273 1 91.06 104 ILE A O 1
ATOM 822 N N . TYR A 1 105 ? -20.109 7.562 8.039 1 90.06 105 TYR A N 1
ATOM 823 C CA . TYR A 1 105 ? -21.25 8.469 8.125 1 90.06 105 TYR A CA 1
ATOM 824 C C . TYR A 1 105 ? -22.047 8.227 9.391 1 90.06 105 TYR A C 1
ATOM 826 O O . TYR A 1 105 ? -22.188 7.086 9.836 1 90.06 105 TYR A O 1
ATOM 834 N N . ASP A 1 106 ? -22.547 9.289 9.953 1 86.5 106 ASP A N 1
ATOM 835 C CA . ASP A 1 106 ? -23.406 9.156 11.133 1 86.5 106 ASP A CA 1
ATOM 836 C C . ASP A 1 106 ? -24.859 8.859 10.727 1 86.5 106 ASP A C 1
ATOM 838 O O . ASP A 1 106 ? -25.141 8.641 9.547 1 86.5 106 ASP A O 1
ATOM 842 N N . GLU A 1 107 ? -25.641 8.75 11.711 1 88.12 107 GLU A N 1
ATOM 843 C CA . GLU A 1 107 ? -27.031 8.367 11.492 1 88.12 107 GLU A CA 1
ATOM 844 C C . GLU A 1 107 ? -27.734 9.383 10.594 1 88.12 107 GLU A C 1
ATOM 846 O O . GLU A 1 107 ? -28.719 9.055 9.93 1 88.12 107 GLU A O 1
ATOM 851 N N . ARG A 1 108 ? -27.312 10.602 10.648 1 91.12 108 ARG A N 1
ATOM 852 C CA . ARG A 1 108 ? -27.969 11.656 9.883 1 91.12 108 ARG A CA 1
ATOM 853 C C . ARG A 1 108 ? -27.375 11.758 8.484 1 91.12 108 ARG A C 1
ATOM 855 O O . ARG A 1 108 ? -27.75 12.633 7.703 1 91.12 108 ARG A O 1
ATOM 862 N N . GLY A 1 109 ? -26.391 10.953 8.18 1 86.31 109 GLY A N 1
ATOM 863 C CA . GLY A 1 109 ? -25.781 10.945 6.859 1 86.31 109 GLY A CA 1
ATOM 864 C C . GLY A 1 109 ? -24.625 11.914 6.734 1 86.31 109 GLY A C 1
ATOM 865 O O . GLY A 1 109 ? -24.109 12.133 5.633 1 86.31 109 GLY A O 1
ATOM 866 N N . ALA A 1 110 ? -24.297 12.492 7.77 1 86.56 110 ALA A N 1
ATOM 867 C CA . ALA A 1 110 ? -23.156 13.398 7.77 1 86.56 110 ALA A CA 1
ATOM 868 C C . ALA A 1 110 ? -21.844 12.641 7.988 1 86.56 110 ALA A C 1
ATOM 870 O O . ALA A 1 110 ? -21.812 11.641 8.711 1 86.56 110 ALA A O 1
ATOM 871 N N . VAL A 1 111 ? -20.797 13.078 7.324 1 87.38 111 VAL A N 1
ATOM 872 C CA . VAL A 1 111 ? -19.484 12.445 7.496 1 87.38 111 VAL A CA 1
ATOM 873 C C . VAL A 1 111 ? -19.016 12.625 8.938 1 87.38 111 VAL A C 1
ATOM 875 O O . VAL A 1 111 ? -18.984 13.742 9.445 1 87.38 111 VAL A O 1
ATOM 878 N N . SER A 1 112 ? -18.672 11.523 9.562 1 84.56 112 SER A N 1
ATOM 879 C CA . SER A 1 112 ? -18.25 11.562 10.953 1 84.56 112 SER A CA 1
ATOM 880 C C . SER A 1 112 ? -16.828 11.031 11.117 1 84.56 112 SER A C 1
ATOM 882 O O . SER A 1 112 ? -16.266 11.086 12.211 1 84.56 112 SER A O 1
ATOM 884 N N . GLY A 1 113 ? -16.312 10.508 10.062 1 86.75 113 GLY A N 1
ATOM 885 C CA . GLY A 1 113 ? -14.953 9.969 10.117 1 86.75 113 GLY A CA 1
ATOM 886 C C . GLY A 1 113 ? -14.414 9.562 8.758 1 86.75 113 GLY A C 1
ATOM 887 O O . GLY A 1 113 ? -15.148 9.57 7.766 1 86.75 113 GLY A O 1
ATOM 888 N N . SER A 1 114 ? -13.148 9.398 8.68 1 88.06 114 SER A N 1
ATOM 889 C CA . SER A 1 114 ? -12.469 8.891 7.496 1 88.06 114 SER A CA 1
ATOM 890 C C . SER A 1 114 ? -11.398 7.875 7.867 1 88.06 114 SER A C 1
ATOM 892 O O . SER A 1 114 ? -10.68 8.055 8.852 1 88.06 114 SER A O 1
ATOM 894 N N . ASN A 1 115 ? -11.391 6.801 7.117 1 90 115 ASN A N 1
ATOM 895 C CA . ASN A 1 115 ? -10.461 5.715 7.391 1 90 115 ASN A CA 1
ATOM 896 C C . ASN A 1 115 ? -9.727 5.273 6.125 1 90 115 ASN A C 1
ATOM 898 O O . ASN A 1 115 ? -10.164 5.57 5.012 1 90 115 ASN A O 1
ATOM 902 N N . ILE A 1 116 ? -8.562 4.672 6.297 1 89.06 116 ILE A N 1
ATOM 903 C CA . ILE A 1 116 ? -7.875 3.945 5.234 1 89.06 116 ILE A CA 1
ATOM 904 C C . ILE A 1 116 ? -7.652 2.496 5.664 1 89.06 116 ILE A C 1
ATOM 906 O O . ILE A 1 116 ? -6.988 2.234 6.668 1 89.06 116 ILE A O 1
ATOM 910 N N . TYR A 1 117 ? -8.25 1.606 4.91 1 89.44 117 TYR A N 1
ATOM 911 C CA . TYR A 1 117 ? -8.125 0.173 5.148 1 89.44 117 TYR A CA 1
ATOM 912 C C . TYR A 1 117 ? -7.121 -0.451 4.184 1 89.44 117 TYR A C 1
ATOM 914 O O . TYR A 1 117 ? -7.324 -0.428 2.969 1 89.44 117 TYR A O 1
ATOM 922 N N . ASN A 1 118 ? -5.969 -0.954 4.707 1 87.69 118 ASN A N 1
ATOM 923 C CA . ASN A 1 118 ? -4.977 -1.663 3.91 1 87.69 118 ASN A CA 1
ATOM 924 C C . ASN A 1 118 ? -5.234 -3.168 3.896 1 87.69 118 ASN A C 1
ATOM 926 O O . ASN A 1 118 ? -5.234 -3.811 4.945 1 87.69 118 ASN A O 1
ATOM 930 N N . SER A 1 119 ? -5.359 -3.697 2.768 1 87.94 119 SER A N 1
ATOM 931 C CA . SER A 1 119 ? -5.836 -5.074 2.713 1 87.94 119 SER A CA 1
ATOM 932 C C . SER A 1 119 ? -4.77 -6.008 2.146 1 87.94 119 SER A C 1
ATOM 934 O O . SER A 1 119 ? -3.889 -6.469 2.877 1 87.94 119 SER A O 1
ATOM 936 N N . HIS A 1 120 ? -4.691 -6.188 0.835 1 89.75 120 HIS A N 1
ATOM 937 C CA . HIS A 1 120 ? -3.859 -7.195 0.184 1 89.75 120 HIS A CA 1
ATOM 938 C C . HIS A 1 120 ? -2.891 -6.551 -0.803 1 89.75 120 HIS A C 1
ATOM 940 O O . HIS A 1 120 ? -3.016 -5.367 -1.119 1 89.75 120 HIS A O 1
ATOM 946 N N . LEU A 1 121 ? -1.928 -7.391 -1.167 1 92.56 121 LEU A N 1
ATOM 947 C CA . LEU A 1 121 ? -1.139 -7.078 -2.354 1 92.56 121 LEU A CA 1
ATOM 948 C C . LEU A 1 121 ? -1.613 -7.891 -3.553 1 92.56 121 LEU A C 1
ATOM 950 O O . LEU A 1 121 ? -1.936 -9.07 -3.416 1 92.56 121 LEU A O 1
ATOM 954 N N . LEU A 1 122 ? -1.624 -7.227 -4.688 1 95.88 122 LEU A N 1
ATOM 955 C CA . LEU A 1 122 ? -2.148 -7.867 -5.891 1 95.88 122 LEU A CA 1
ATOM 956 C C . LEU A 1 122 ? -1.071 -7.969 -6.965 1 95.88 122 LEU A C 1
ATOM 958 O O . LEU A 1 122 ? -0.382 -6.988 -7.254 1 95.88 122 LEU A O 1
ATOM 962 N N . PHE A 1 123 ? -0.868 -9.164 -7.484 1 96.38 123 PHE A N 1
ATOM 963 C CA . PHE A 1 123 ? -0.209 -9.391 -8.766 1 96.38 123 PHE A CA 1
ATOM 964 C C . PHE A 1 123 ? -1.229 -9.734 -9.844 1 96.38 123 PHE A C 1
ATOM 966 O O . PHE A 1 123 ? -2.141 -10.531 -9.617 1 96.38 123 PHE A O 1
ATOM 973 N N . ALA A 1 124 ? -1.021 -9.125 -10.969 1 96.12 124 ALA A N 1
ATOM 974 C CA . ALA A 1 124 ? -1.934 -9.406 -12.07 1 96.12 124 ALA A CA 1
ATOM 975 C C . ALA A 1 124 ? -1.215 -9.32 -13.414 1 96.12 124 ALA A C 1
ATOM 977 O O . ALA A 1 124 ? -0.328 -8.484 -13.602 1 96.12 124 ALA A O 1
ATOM 978 N N . ASN A 1 125 ? -1.643 -10.18 -14.281 1 94.19 125 ASN A N 1
ATOM 979 C CA . ASN A 1 125 ? -1.156 -9.992 -15.648 1 94.19 125 ASN A CA 1
ATOM 980 C C . ASN A 1 125 ? -1.902 -8.867 -16.359 1 94.19 125 ASN A C 1
ATOM 982 O O . ASN A 1 125 ? -2.738 -8.195 -15.75 1 94.19 125 ASN A O 1
ATOM 986 N N . LYS A 1 126 ? -1.627 -8.633 -17.562 1 87.38 126 LYS A N 1
ATOM 987 C CA . LYS A 1 126 ? -2.02 -7.426 -18.266 1 87.38 126 LYS A CA 1
ATOM 988 C C . LYS A 1 126 ? -3.537 -7.297 -18.344 1 87.38 126 LYS A C 1
ATOM 990 O O . LYS A 1 126 ? -4.078 -6.195 -18.203 1 87.38 126 LYS A O 1
ATOM 995 N N . ASP A 1 127 ? -4.18 -8.375 -18.547 1 91.38 127 ASP A N 1
ATOM 996 C CA . ASP A 1 127 ? -5.625 -8.281 -18.734 1 91.38 127 ASP A CA 1
ATOM 997 C C . ASP A 1 127 ? -6.371 -8.805 -17.516 1 91.38 127 ASP A C 1
ATOM 999 O O . ASP A 1 127 ? -7.582 -9.023 -17.562 1 91.38 127 ASP A O 1
ATOM 1003 N N . PHE A 1 128 ? -5.695 -9.211 -16.484 1 96.62 128 PHE A N 1
ATOM 1004 C CA . PHE A 1 128 ? -6.234 -9.633 -15.195 1 96.62 128 PHE A CA 1
ATOM 1005 C C . PHE A 1 128 ? -6.91 -10.992 -15.312 1 96.62 128 PHE A C 1
ATOM 1007 O O . PHE A 1 128 ? -7.766 -11.344 -14.5 1 96.62 128 PHE A O 1
ATOM 1014 N N . SER A 1 129 ? -6.512 -11.727 -16.312 1 97.38 129 SER A N 1
ATOM 1015 C CA . SER A 1 129 ? -7.035 -13.086 -16.422 1 97.38 129 SER A CA 1
ATOM 1016 C C . SER A 1 129 ? -6.395 -14.016 -15.406 1 97.38 129 SER A C 1
ATOM 1018 O O . SER A 1 129 ? -6.91 -15.102 -15.141 1 97.38 129 SER A O 1
ATOM 1020 N N . GLN A 1 130 ? -5.262 -13.609 -14.906 1 98.44 130 GLN A N 1
ATOM 1021 C CA . GLN A 1 130 ? -4.574 -14.289 -13.812 1 98.44 130 GLN A CA 1
ATOM 1022 C C . GLN A 1 130 ? -4.195 -13.305 -12.711 1 98.44 130 GLN A C 1
ATOM 1024 O O . GLN A 1 130 ? -3.662 -12.227 -12.992 1 98.44 130 GLN A O 1
ATOM 1029 N N . VAL A 1 131 ? -4.52 -13.734 -11.5 1 98.44 131 VAL A N 1
ATOM 1030 C CA . VAL A 1 131 ? -4.188 -12.859 -10.383 1 98.44 131 VAL A CA 1
ATOM 1031 C C . VAL A 1 131 ? -3.686 -13.695 -9.203 1 98.44 131 VAL A C 1
ATOM 1033 O O . VAL A 1 131 ? -4.031 -14.867 -9.078 1 98.44 131 VAL A O 1
ATOM 1036 N N . SER A 1 132 ? -2.865 -13.117 -8.43 1 98.19 132 SER A N 1
ATOM 1037 C CA . SER A 1 132 ? -2.455 -13.625 -7.129 1 98.19 132 SER A CA 1
ATOM 1038 C C . SER A 1 132 ? -2.539 -12.539 -6.059 1 98.19 132 SER A C 1
ATOM 1040 O O . SER A 1 132 ? -1.976 -11.461 -6.223 1 98.19 132 SER A O 1
ATOM 1042 N N . LEU A 1 133 ? -3.283 -12.828 -5.051 1 96.81 133 LEU A N 1
ATOM 1043 C CA . LEU A 1 133 ? -3.363 -11.953 -3.883 1 96.81 133 LEU A CA 1
ATOM 1044 C C . LEU A 1 133 ? -2.521 -12.5 -2.734 1 96.81 133 LEU A C 1
ATOM 1046 O O . LEU A 1 133 ? -2.668 -13.664 -2.355 1 96.81 133 LEU A O 1
ATOM 1050 N N . LEU A 1 134 ? -1.653 -11.688 -2.279 1 94.69 134 LEU A N 1
ATOM 1051 C CA . LEU A 1 134 ? -0.865 -12.039 -1.104 1 94.69 134 LEU A CA 1
ATOM 1052 C C . LEU A 1 134 ? -1.601 -11.664 0.177 1 94.69 134 LEU A C 1
ATOM 1054 O O . LEU A 1 134 ? -1.976 -10.508 0.365 1 94.69 134 LEU A O 1
ATOM 1058 N N . LEU A 1 135 ? -1.779 -12.641 0.981 1 91.06 135 LEU A N 1
ATOM 1059 C CA . LEU A 1 135 ? -2.529 -12.477 2.221 1 91.06 135 LEU A CA 1
ATOM 1060 C C . LEU A 1 135 ? -1.587 -12.312 3.41 1 91.06 135 LEU A C 1
ATOM 1062 O O . LEU A 1 135 ? -1.062 -13.297 3.93 1 91.06 135 LEU A O 1
ATOM 1066 N N . ALA A 1 136 ? -1.487 -11.133 3.809 1 84.5 136 ALA A N 1
ATOM 1067 C CA . ALA A 1 136 ? -0.464 -10.781 4.789 1 84.5 136 ALA A CA 1
ATOM 1068 C C . ALA A 1 136 ? -0.862 -11.242 6.188 1 84.5 136 ALA A C 1
ATOM 1070 O O . ALA A 1 136 ? -2.043 -11.469 6.461 1 84.5 136 ALA A O 1
ATOM 1071 N N . GLU A 1 137 ? 0.129 -11.398 6.992 1 82.44 137 GLU A N 1
ATOM 1072 C CA . GLU A 1 137 ? -0.039 -11.719 8.406 1 82.44 137 GLU A CA 1
ATOM 1073 C C . GLU A 1 137 ? 0.299 -10.516 9.289 1 82.44 137 GLU A C 1
ATOM 1075 O O . GLU A 1 137 ? 1.009 -9.602 8.859 1 82.44 137 GLU A O 1
ATOM 1080 N N . GLN A 1 138 ? -0.229 -10.68 10.492 1 76.81 138 GLN A N 1
ATOM 1081 C CA . GLN A 1 138 ? 0.057 -9.617 11.453 1 76.81 138 GLN A CA 1
ATOM 1082 C C . GLN A 1 138 ? 1.487 -9.719 11.977 1 76.81 138 GLN A C 1
ATOM 1084 O O . GLN A 1 138 ? 1.979 -10.82 12.234 1 76.81 138 GLN A O 1
ATOM 1089 N N . VAL A 1 139 ? 2.121 -8.547 11.93 1 74.88 139 VAL A N 1
ATOM 1090 C CA . VAL A 1 139 ? 3.404 -8.492 12.617 1 74.88 139 VAL A CA 1
ATOM 1091 C C . VAL A 1 139 ? 3.229 -7.84 13.984 1 74.88 139 VAL A C 1
ATOM 1093 O O . VAL A 1 139 ? 2.51 -6.848 14.125 1 74.88 139 VAL A O 1
ATOM 1096 N N . PRO A 1 140 ? 3.709 -8.625 14.969 1 62.5 140 PRO A N 1
ATOM 1097 C CA . PRO A 1 140 ? 3.59 -7.996 16.281 1 62.5 140 PRO A CA 1
ATOM 1098 C C . PRO A 1 140 ? 4.035 -6.535 16.281 1 62.5 140 PRO A C 1
ATOM 1100 O O . PRO A 1 140 ? 4.91 -6.152 15.508 1 62.5 140 PRO A O 1
ATOM 1103 N N . GLU A 1 141 ? 3.266 -5.734 16.844 1 60.47 141 GLU A N 1
ATOM 1104 C CA . GLU A 1 141 ? 3.596 -4.32 17 1 60.47 141 GLU A CA 1
ATOM 1105 C C . GLU A 1 141 ? 5.07 -4.133 17.344 1 60.47 141 GLU A C 1
ATOM 1107 O O . GLU A 1 141 ? 5.668 -4.969 18.016 1 60.47 141 GLU A O 1
ATOM 1112 N N . SER A 1 142 ? 5.707 -3.393 16.484 1 55.62 142 SER A N 1
ATOM 1113 C CA . SER A 1 142 ? 7.078 -3.064 16.844 1 55.62 142 SER A CA 1
ATOM 1114 C C . SER A 1 142 ? 7.199 -2.777 18.344 1 55.62 142 SER A C 1
ATOM 1116 O O . SER A 1 142 ? 6.238 -2.342 18.969 1 55.62 142 SER A O 1
ATOM 1118 N N . LYS A 1 143 ? 8.18 -3.324 18.922 1 52.03 143 LYS A N 1
ATOM 1119 C CA . LYS A 1 143 ? 8.445 -3.113 20.344 1 52.03 143 LYS A CA 1
ATOM 1120 C C . LYS A 1 143 ? 8.219 -1.654 20.734 1 52.03 143 LYS A C 1
ATOM 1122 O O . LYS A 1 143 ? 7.988 -1.348 21.906 1 52.03 143 LYS A O 1
ATOM 1127 N N . ASP A 1 144 ? 8.391 -0.834 19.703 1 54.25 144 ASP A N 1
ATOM 1128 C CA . ASP A 1 144 ? 8.305 0.57 20.078 1 54.25 144 ASP A CA 1
ATOM 1129 C C . ASP A 1 144 ? 6.855 1.056 20.062 1 54.25 144 ASP A C 1
ATOM 1131 O O . ASP A 1 144 ? 6.578 2.207 20.406 1 54.25 144 ASP A O 1
ATOM 1135 N N . GLY A 1 145 ? 6.016 0.095 19.797 1 57.53 145 GLY A N 1
ATOM 1136 C CA . GLY A 1 145 ? 4.594 0.39 19.891 1 57.53 145 GLY A CA 1
ATOM 1137 C C . GLY A 1 145 ? 4.137 1.472 18.938 1 57.53 145 GLY A C 1
ATOM 1138 O O . GLY A 1 145 ? 3.145 2.156 19.188 1 57.53 145 GLY A O 1
ATOM 1139 N N . LEU A 1 146 ? 4.805 1.639 17.922 1 61.88 146 LEU A N 1
ATOM 1140 C CA . LEU A 1 146 ? 4.527 2.814 17.094 1 61.88 146 LEU A CA 1
ATOM 1141 C C . LEU A 1 146 ? 3.334 2.568 16.188 1 61.88 146 LEU A C 1
ATOM 1143 O O . LEU A 1 146 ? 2.41 3.383 16.125 1 61.88 146 LEU A O 1
ATOM 1147 N N . SER A 1 147 ? 3.309 1.469 15.414 1 72.44 147 SER A N 1
ATOM 1148 C CA . SER A 1 147 ? 2.191 1.255 14.5 1 72.44 147 SER A CA 1
ATOM 1149 C C . SER A 1 147 ? 2.031 -0.224 14.156 1 72.44 147 SER A C 1
ATOM 1151 O O . SER A 1 147 ? 2.939 -1.022 14.391 1 72.44 147 SER A O 1
ATOM 1153 N N . ALA A 1 148 ? 0.822 -0.589 13.836 1 75.38 148 ALA A N 1
ATOM 1154 C CA . ALA A 1 148 ? 0.566 -1.934 13.328 1 75.38 148 ALA A CA 1
ATOM 1155 C C . ALA A 1 148 ? 1.051 -2.076 11.891 1 75.38 148 ALA A C 1
ATOM 1157 O O . ALA A 1 148 ? 0.931 -1.144 11.086 1 75.38 148 ALA A O 1
ATOM 1158 N N . HIS A 1 149 ? 1.673 -3.227 11.672 1 79.69 149 HIS A N 1
ATOM 1159 C CA . HIS A 1 149 ? 2.203 -3.549 10.352 1 79.69 149 HIS A CA 1
ATOM 1160 C C . HIS A 1 149 ? 1.805 -4.957 9.922 1 79.69 149 HIS A C 1
ATOM 1162 O O . HIS A 1 149 ? 1.288 -5.73 10.734 1 79.69 149 HIS A O 1
ATOM 1168 N N . THR A 1 150 ? 1.911 -5.137 8.68 1 82.62 150 THR A N 1
ATOM 1169 C CA . THR A 1 150 ? 1.655 -6.477 8.156 1 82.62 150 THR A CA 1
ATOM 1170 C C . THR A 1 150 ? 2.857 -6.992 7.371 1 82.62 150 THR A C 1
ATOM 1172 O O . THR A 1 150 ? 3.674 -6.203 6.891 1 82.62 150 THR A O 1
ATOM 1175 N N . LEU A 1 151 ? 2.914 -8.32 7.32 1 85.69 151 LEU A N 1
ATOM 1176 C CA . LEU A 1 151 ? 4.023 -8.992 6.656 1 85.69 151 LEU A CA 1
ATOM 1177 C C . LEU A 1 151 ? 3.529 -10.18 5.84 1 85.69 151 LEU A C 1
ATOM 1179 O O . LEU A 1 151 ? 2.689 -10.953 6.309 1 85.69 151 LEU A O 1
ATOM 1183 N N . TRP A 1 152 ? 4.004 -10.258 4.656 1 89.5 152 TRP A N 1
ATOM 1184 C CA . TRP A 1 152 ? 3.836 -11.469 3.867 1 89.5 152 TRP A CA 1
ATOM 1185 C C . TRP A 1 152 ? 5.164 -12.203 3.713 1 89.5 152 TRP A C 1
ATOM 1187 O O . TRP A 1 152 ? 6.188 -11.594 3.393 1 89.5 152 TRP A O 1
ATOM 1197 N N . ASP A 1 153 ? 5.066 -13.477 3.857 1 90.19 153 ASP A N 1
ATOM 1198 C CA . ASP A 1 153 ? 6.25 -14.328 3.857 1 90.19 153 ASP A CA 1
ATOM 1199 C C . ASP A 1 153 ? 6.195 -15.352 2.723 1 90.19 153 ASP A C 1
ATOM 1201 O O . ASP A 1 153 ? 5.246 -16.125 2.625 1 90.19 153 ASP A O 1
ATOM 1205 N N . ALA A 1 154 ? 7.289 -15.391 1.961 1 90.56 154 ALA A N 1
ATOM 1206 C CA . ALA A 1 154 ? 7.309 -16.266 0.788 1 90.56 154 ALA A CA 1
ATOM 1207 C C . ALA A 1 154 ? 7.469 -17.719 1.191 1 90.56 154 ALA A C 1
ATOM 1209 O O . ALA A 1 154 ? 7.254 -18.625 0.377 1 90.56 154 ALA A O 1
ATOM 1210 N N . GLU A 1 155 ? 7.82 -18 2.43 1 88.94 155 GLU A N 1
ATOM 1211 C CA . GLU A 1 155 ? 8.031 -19.375 2.871 1 88.94 155 GLU A CA 1
ATOM 1212 C C . GLU A 1 155 ? 6.766 -19.953 3.498 1 88.94 155 GLU A C 1
ATOM 1214 O O . GLU A 1 155 ? 6.527 -21.156 3.422 1 88.94 155 GLU A O 1
ATOM 1219 N N . HIS A 1 156 ? 5.984 -19.125 4.09 1 89.44 156 HIS A N 1
ATOM 1220 C CA . HIS A 1 156 ? 4.852 -19.688 4.824 1 89.44 156 HIS A CA 1
ATOM 1221 C C . HIS A 1 156 ? 3.588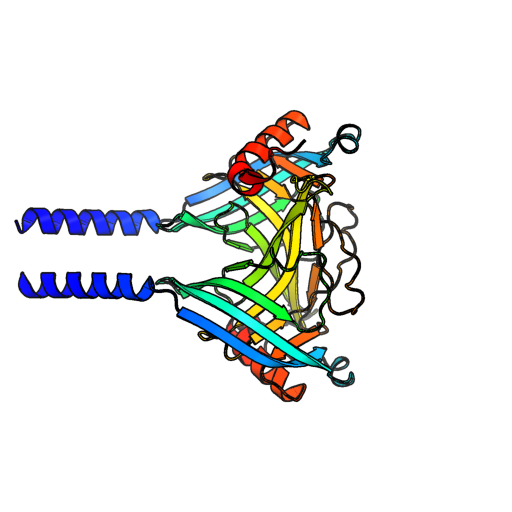 -18.859 4.594 1 89.44 156 HIS A C 1
ATOM 1223 O O . HIS A 1 156 ? 2.529 -19.172 5.145 1 89.44 156 HIS A O 1
ATOM 1229 N N . GLY A 1 157 ? 3.666 -17.938 3.82 1 91.56 157 GLY A N 1
ATOM 1230 C CA . GLY A 1 157 ? 2.537 -17.031 3.631 1 91.56 157 GLY A CA 1
ATOM 1231 C C . GLY A 1 157 ? 1.388 -17.672 2.875 1 91.56 157 GLY A C 1
ATOM 1232 O O . GLY A 1 157 ? 1.563 -18.703 2.223 1 91.56 157 GLY A O 1
ATOM 1233 N N . TRP A 1 158 ? 0.258 -17.062 3.004 1 92.69 158 TRP A N 1
ATOM 1234 C CA . TRP A 1 158 ? -0.934 -17.484 2.268 1 92.69 158 TRP A CA 1
ATOM 1235 C C . TRP A 1 158 ? -1.078 -16.688 0.975 1 92.69 158 TRP A C 1
ATOM 1237 O O . TRP A 1 158 ? -0.784 -15.484 0.938 1 92.69 158 TRP A O 1
ATOM 1247 N N . VAL A 1 159 ? -1.539 -17.422 -0.012 1 95.81 159 VAL A N 1
ATOM 1248 C CA . VAL A 1 159 ? -1.762 -16.797 -1.316 1 95.81 159 VAL A CA 1
ATOM 1249 C C . VAL A 1 159 ? -3.115 -17.234 -1.87 1 95.81 159 VAL A C 1
ATOM 1251 O O . VAL A 1 159 ? -3.541 -18.375 -1.66 1 95.81 159 VAL A O 1
ATOM 1254 N N . LEU A 1 160 ? -3.811 -16.328 -2.463 1 97 160 LEU A N 1
ATOM 1255 C CA . LEU A 1 160 ? -4.965 -16.656 -3.291 1 97 160 LEU A CA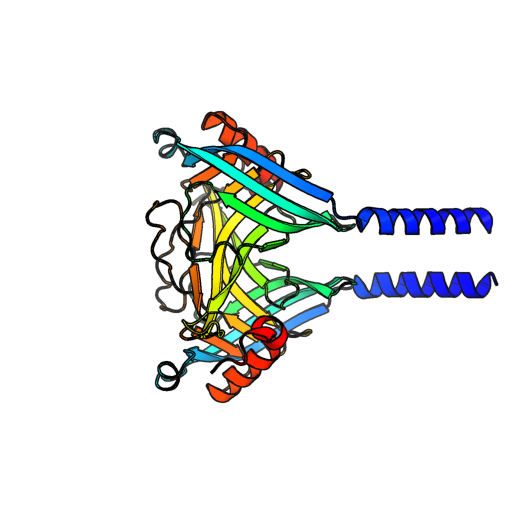 1
ATOM 1256 C C . LEU A 1 160 ? -4.652 -16.453 -4.77 1 97 160 LEU A C 1
ATOM 1258 O O . LEU A 1 160 ? -4.367 -15.328 -5.195 1 97 160 LEU A O 1
ATOM 1262 N N . SER A 1 161 ? -4.652 -17.484 -5.512 1 98.25 161 SER A N 1
ATOM 1263 C CA . SER A 1 161 ? -4.379 -17.406 -6.941 1 98.25 161 SER A CA 1
ATOM 1264 C C . SER A 1 161 ? -5.578 -17.859 -7.762 1 98.25 161 SER A C 1
ATOM 1266 O O . SER A 1 161 ? -6.246 -18.844 -7.402 1 98.25 161 SER A O 1
ATOM 1268 N N . ALA A 1 162 ? -5.777 -17.156 -8.805 1 98.62 162 ALA A N 1
ATOM 1269 C CA . ALA A 1 162 ? -6.902 -17.484 -9.68 1 98.62 162 ALA A CA 1
ATOM 1270 C C . ALA A 1 162 ? -6.578 -17.156 -11.133 1 98.62 162 ALA A C 1
ATOM 1272 O O . ALA A 1 162 ? -5.855 -16.188 -11.414 1 98.62 162 ALA A O 1
ATOM 1273 N N . PRO A 1 163 ? -7.121 -17.922 -12.078 1 98.62 163 PRO A N 1
ATOM 1274 C CA . PRO A 1 163 ? -7.922 -19.125 -11.906 1 98.62 163 PRO A CA 1
ATOM 1275 C C . PRO A 1 163 ? -7.078 -20.344 -11.555 1 98.62 163 PRO A C 1
ATOM 1277 O O . PRO A 1 163 ? -5.992 -20.531 -12.117 1 98.62 163 PRO A O 1
ATOM 1280 N N . ALA A 1 164 ? -7.574 -21.141 -10.578 1 98.56 164 ALA A N 1
ATOM 1281 C CA . ALA A 1 164 ? -6.898 -22.375 -10.172 1 98.56 164 ALA A CA 1
ATOM 1282 C C . ALA A 1 164 ? -7.852 -23.297 -9.406 1 98.56 164 ALA A C 1
ATOM 1284 O O . ALA A 1 164 ? -8.695 -22.828 -8.641 1 98.56 164 ALA A O 1
ATOM 1285 N N . ALA A 1 165 ? -7.602 -24.547 -9.555 1 97.31 165 ALA A N 1
ATOM 1286 C CA . ALA A 1 165 ? -8.43 -25.531 -8.844 1 97.31 165 ALA A CA 1
ATOM 1287 C C . ALA A 1 165 ? -7.629 -26.219 -7.742 1 97.31 165 ALA A C 1
ATOM 1289 O O . ALA A 1 165 ? -8.211 -26.797 -6.824 1 97.31 165 ALA A O 1
ATOM 1290 N N . THR A 1 166 ? -6.348 -26.188 -7.926 1 96.88 166 THR A N 1
ATOM 1291 C CA . THR A 1 166 ? -5.484 -26.859 -6.953 1 96.88 166 THR A CA 1
ATOM 1292 C C . THR A 1 166 ? -4.363 -25.922 -6.5 1 96.88 166 THR A C 1
ATOM 1294 O O . THR A 1 166 ? -4.117 -24.891 -7.125 1 96.88 166 THR A O 1
ATOM 1297 N N . ARG A 1 167 ? -3.738 -26.312 -5.469 1 97.06 167 ARG A N 1
ATOM 1298 C CA . ARG A 1 167 ? -2.566 -25.594 -4.973 1 97.06 167 ARG A CA 1
ATOM 1299 C C . ARG A 1 167 ? -1.475 -25.531 -6.035 1 97.06 167 ARG A C 1
ATOM 1301 O O . ARG A 1 167 ? -0.82 -24.5 -6.199 1 97.06 167 ARG A O 1
ATOM 1308 N N . GLU A 1 168 ? -1.255 -26.641 -6.754 1 96.62 168 GLU A N 1
ATOM 1309 C CA . GLU A 1 168 ? -0.214 -26.688 -7.777 1 96.62 168 GLU A CA 1
ATOM 1310 C C . GLU A 1 168 ? -0.483 -25.703 -8.898 1 96.62 168 GLU A C 1
ATOM 1312 O O . GLU A 1 168 ? 0.43 -25 -9.352 1 96.62 168 GLU A O 1
ATOM 1317 N N . GLU A 1 169 ? -1.688 -25.688 -9.266 1 97.75 169 GLU A N 1
ATOM 1318 C CA . GLU A 1 169 ? -2.062 -24.734 -10.297 1 97.75 169 GLU A CA 1
ATOM 1319 C C . GLU A 1 169 ? -1.898 -23.297 -9.797 1 97.75 169 GLU A C 1
ATOM 1321 O O . GLU A 1 169 ? -1.414 -22.438 -10.523 1 97.75 169 GLU A O 1
ATOM 1326 N N . GLY A 1 170 ? -2.311 -23.078 -8.539 1 98.12 170 GLY A N 1
ATOM 1327 C CA . GLY A 1 170 ? -2.145 -21.766 -7.949 1 98.12 170 GLY A CA 1
ATOM 1328 C C . GLY A 1 170 ? -0.696 -21.328 -7.867 1 98.12 170 GLY A C 1
ATOM 1329 O O . GLY A 1 170 ? -0.369 -20.188 -8.195 1 98.12 170 GLY A O 1
ATOM 1330 N N . LEU A 1 171 ? 0.074 -22.203 -7.496 1 97.38 171 LEU A N 1
ATOM 1331 C CA . LEU A 1 171 ? 1.503 -21.938 -7.387 1 97.38 171 LEU A CA 1
ATOM 1332 C C . LEU A 1 171 ? 2.094 -21.594 -8.75 1 97.38 171 LEU A C 1
ATOM 1334 O O . LEU A 1 171 ? 2.939 -20.688 -8.852 1 97.38 171 LEU A O 1
ATOM 1338 N N . ALA A 1 172 ? 1.704 -22.297 -9.742 1 97.62 172 ALA A N 1
ATOM 1339 C CA . ALA A 1 172 ? 2.199 -22.031 -11.094 1 97.62 172 ALA A CA 1
ATOM 1340 C C . ALA A 1 172 ? 1.847 -20.609 -11.531 1 97.62 172 ALA A C 1
ATOM 1342 O O . ALA A 1 172 ? 2.689 -19.891 -12.086 1 97.62 172 ALA A O 1
ATOM 1343 N N . ILE A 1 173 ? 0.674 -20.219 -11.258 1 98.06 173 ILE A N 1
ATOM 1344 C CA . ILE A 1 173 ? 0.217 -18.875 -11.609 1 98.06 173 ILE A CA 1
ATOM 1345 C C . ILE A 1 173 ? 1.023 -17.844 -10.836 1 98.06 173 ILE A C 1
ATOM 1347 O O . ILE A 1 173 ? 1.519 -16.875 -11.414 1 98.06 173 ILE A O 1
ATOM 1351 N N . SER A 1 174 ? 1.137 -18.031 -9.562 1 97.31 174 SER A N 1
ATOM 1352 C CA . SER A 1 174 ? 1.87 -17.094 -8.719 1 97.31 174 SER A CA 1
ATOM 1353 C C . SER A 1 174 ? 3.314 -16.953 -9.18 1 97.31 174 SER A C 1
ATOM 1355 O O . SER A 1 174 ? 3.844 -15.836 -9.25 1 97.31 174 SER A O 1
ATOM 1357 N N . ASN A 1 175 ? 3.889 -18.031 -9.562 1 97.06 175 ASN A N 1
ATOM 1358 C CA . ASN A 1 175 ? 5.285 -17.984 -9.984 1 97.06 175 ASN A CA 1
ATOM 1359 C C . ASN A 1 175 ? 5.449 -17.219 -11.297 1 97.06 175 ASN A C 1
ATOM 1361 O O . ASN A 1 175 ? 6.461 -16.547 -11.508 1 97.06 175 ASN A O 1
ATOM 1365 N N . VAL A 1 176 ? 4.539 -17.375 -12.117 1 96.44 176 VAL A N 1
ATOM 1366 C CA . VAL A 1 176 ? 4.594 -16.625 -13.375 1 96.44 176 VAL A CA 1
ATOM 1367 C C . VAL A 1 176 ? 4.402 -15.141 -13.102 1 96.44 176 VAL A C 1
ATOM 1369 O O . VAL A 1 176 ? 5.18 -14.312 -13.578 1 96.44 176 VAL A O 1
ATOM 1372 N N . LEU A 1 177 ? 3.43 -14.797 -12.344 1 96.31 177 LEU A N 1
ATOM 1373 C CA . LEU A 1 177 ? 3.078 -13.398 -12.094 1 96.31 177 LEU A CA 1
ATOM 1374 C C . LEU A 1 177 ? 4.168 -12.703 -11.297 1 96.31 177 LEU A C 1
ATOM 1376 O O . LEU A 1 177 ? 4.406 -11.508 -11.477 1 96.31 177 LEU A O 1
ATOM 1380 N N . MET A 1 178 ? 4.809 -13.461 -10.398 1 95.06 178 MET A N 1
ATOM 1381 C CA . MET A 1 178 ? 5.754 -12.859 -9.469 1 95.06 178 MET A CA 1
ATOM 1382 C C . MET A 1 178 ? 7.188 -13.055 -9.945 1 95.06 178 MET A C 1
ATOM 1384 O O . MET A 1 178 ? 8.133 -12.859 -9.18 1 95.06 178 MET A O 1
ATOM 1388 N N . ARG A 1 179 ? 7.355 -13.438 -11.078 1 93.5 179 ARG A N 1
ATOM 1389 C CA . ARG A 1 179 ? 8.664 -13.812 -11.609 1 93.5 179 ARG A CA 1
ATOM 1390 C C . ARG A 1 179 ? 9.688 -12.711 -11.391 1 93.5 179 ARG A C 1
ATOM 1392 O O . ARG A 1 179 ? 10.805 -12.969 -10.938 1 93.5 179 ARG A O 1
ATOM 1399 N N . GLU A 1 180 ? 9.352 -11.484 -11.742 1 88.56 180 GLU A N 1
ATOM 1400 C CA . GLU A 1 180 ? 10.281 -10.375 -11.586 1 88.56 180 GLU A CA 1
ATOM 1401 C C . GLU A 1 180 ? 10.586 -10.109 -10.117 1 88.56 180 GLU A C 1
ATOM 1403 O O . GLU A 1 180 ? 11.734 -9.836 -9.758 1 88.56 180 GLU A O 1
ATOM 1408 N N . TYR A 1 181 ? 9.625 -10.242 -9.328 1 88 181 TYR A N 1
ATOM 1409 C CA . TYR A 1 181 ? 9.781 -10.055 -7.891 1 88 181 TYR A CA 1
ATOM 1410 C C . TYR A 1 181 ? 10.664 -11.141 -7.289 1 88 181 TYR A C 1
ATOM 1412 O O . TYR A 1 181 ? 11.469 -10.875 -6.395 1 88 181 TYR A O 1
ATOM 1420 N N . LEU A 1 182 ? 10.523 -12.297 -7.809 1 90.19 182 LEU A N 1
ATOM 1421 C CA . LEU A 1 182 ? 11.172 -13.461 -7.223 1 90.19 182 LEU A CA 1
ATOM 1422 C C . LEU A 1 182 ? 12.5 -13.75 -7.922 1 90.19 182 LEU A C 1
ATOM 1424 O O . LEU A 1 182 ? 13.125 -14.781 -7.664 1 90.19 182 LEU A O 1
ATOM 1428 N N . LYS A 1 183 ? 12.914 -12.961 -8.789 1 85.69 183 LYS A N 1
ATOM 1429 C CA . LYS A 1 183 ? 14.062 -13.211 -9.664 1 85.69 183 LYS A CA 1
ATOM 1430 C C . LYS A 1 183 ? 15.289 -13.609 -8.852 1 85.69 183 LYS A C 1
ATOM 1432 O O . LYS A 1 183 ? 16.047 -14.5 -9.25 1 85.69 183 LYS A O 1
ATOM 1437 N N . THR A 1 184 ? 15.484 -13.062 -7.723 1 80.25 184 THR A N 1
ATOM 1438 C CA . THR A 1 184 ? 16.672 -13.328 -6.914 1 80.25 184 THR A CA 1
ATOM 1439 C C . THR A 1 184 ? 16.406 -14.453 -5.918 1 80.25 184 THR A C 1
ATOM 1441 O O . THR A 1 184 ? 17.344 -15.148 -5.496 1 80.25 184 THR A O 1
ATOM 1444 N N . TYR A 1 185 ? 15.227 -14.695 -5.621 1 82.94 185 TYR A N 1
ATOM 1445 C CA . TYR A 1 185 ? 14.844 -15.664 -4.598 1 82.94 185 TYR A CA 1
ATOM 1446 C C . TYR A 1 185 ? 14.641 -17.047 -5.203 1 82.94 185 TYR A C 1
ATOM 1448 O O . TYR A 1 185 ? 15.094 -18.047 -4.641 1 82.94 185 TYR A O 1
ATOM 1456 N N . GLY A 1 186 ? 13.984 -17.047 -6.312 1 85.25 186 GLY A N 1
ATOM 1457 C CA . GLY A 1 186 ? 13.516 -18.297 -6.906 1 85.25 186 GLY A CA 1
ATOM 1458 C C . GLY A 1 186 ? 12.016 -18.484 -6.766 1 85.25 186 GLY A C 1
ATOM 1459 O O . GLY A 1 186 ? 11.336 -17.688 -6.129 1 85.25 186 GLY A O 1
ATOM 1460 N N . GLU A 1 187 ? 11.586 -19.562 -7.246 1 88.31 187 GLU A N 1
ATOM 1461 C CA . GLU A 1 187 ? 10.148 -19.828 -7.328 1 88.31 187 GLU A CA 1
ATOM 1462 C C . GLU A 1 187 ? 9.57 -20.156 -5.961 1 88.31 187 GLU A C 1
ATOM 1464 O O . GLU A 1 187 ? 10.25 -20.75 -5.121 1 88.31 187 GLU A O 1
ATOM 1469 N N . LEU A 1 188 ? 8.328 -19.75 -5.828 1 89.12 188 LEU A N 1
ATOM 1470 C CA . LEU A 1 188 ? 7.57 -20.172 -4.656 1 89.12 188 LEU A CA 1
ATOM 1471 C C . LEU A 1 188 ? 7.363 -21.688 -4.66 1 89.12 188 LEU A C 1
ATOM 1473 O O . LEU A 1 188 ? 7.312 -22.312 -5.723 1 89.12 188 LEU A O 1
ATOM 1477 N N . GLU A 1 189 ? 7.27 -22.234 -3.412 1 89.75 189 GLU A N 1
ATOM 1478 C CA . GLU A 1 189 ? 7.066 -23.672 -3.297 1 89.75 189 GLU A CA 1
ATOM 1479 C C . GLU A 1 189 ? 5.863 -24 -2.414 1 89.75 189 GLU A C 1
ATOM 1481 O O . GLU A 1 189 ? 5.531 -23.234 -1.507 1 89.75 189 GLU A O 1
ATOM 1486 N N . MET B 1 1 ? 6.047 28.297 -41.219 1 60.56 1 MET B N 1
ATOM 1487 C CA . MET B 1 1 ? 5.191 27.219 -40.719 1 60.56 1 MET B CA 1
ATOM 1488 C C . MET B 1 1 ? 6.023 26.047 -40.219 1 60.56 1 MET B C 1
ATOM 1490 O O . MET B 1 1 ? 5.809 25.562 -39.094 1 60.56 1 MET B O 1
ATOM 1494 N N . ILE B 1 2 ? 7.062 25.766 -40.906 1 67.38 2 ILE B N 1
ATOM 1495 C CA . ILE B 1 2 ? 7.93 24.641 -40.562 1 67.38 2 ILE B CA 1
ATOM 1496 C C . ILE B 1 2 ? 8.703 24.969 -39.281 1 67.38 2 ILE B C 1
ATOM 1498 O O . ILE B 1 2 ? 8.82 24.125 -38.406 1 67.38 2 ILE B O 1
ATOM 1502 N N . TRP B 1 3 ? 9.086 26.219 -39.125 1 68.44 3 TRP B N 1
ATOM 1503 C CA . TRP B 1 3 ? 9.891 26.625 -38 1 68.44 3 TRP B CA 1
ATOM 1504 C C . TRP B 1 3 ? 9.07 26.578 -36.719 1 68.44 3 TRP B C 1
ATOM 1506 O O . TRP B 1 3 ? 9.578 26.172 -35.656 1 68.44 3 TRP B O 1
ATOM 1516 N N . ILE B 1 4 ? 7.797 26.922 -36.781 1 64.5 4 ILE B N 1
ATOM 1517 C CA . ILE B 1 4 ? 6.895 26.906 -35.625 1 64.5 4 ILE B CA 1
ATOM 1518 C C . ILE B 1 4 ? 6.684 25.469 -35.156 1 64.5 4 ILE B C 1
ATOM 1520 O O . ILE B 1 4 ? 6.684 25.188 -33.969 1 64.5 4 ILE B O 1
ATOM 1524 N N . VAL B 1 5 ? 6.605 24.641 -36.156 1 62.5 5 VAL B N 1
ATOM 1525 C CA . VAL B 1 5 ? 6.418 23.219 -35.844 1 62.5 5 VAL B CA 1
ATOM 1526 C C . VAL B 1 5 ? 7.672 22.656 -35.188 1 62.5 5 VAL B C 1
ATOM 1528 O O . VAL B 1 5 ? 7.582 21.906 -34.219 1 62.5 5 VAL B O 1
ATOM 1531 N N . LEU B 1 6 ? 8.82 23.016 -35.688 1 70.38 6 LEU B N 1
ATOM 1532 C CA . LEU B 1 6 ? 10.086 22.547 -35.125 1 70.38 6 LEU B CA 1
ATOM 1533 C C . LEU B 1 6 ? 10.273 23.047 -33.688 1 70.38 6 LEU B C 1
ATOM 1535 O O . LEU B 1 6 ? 10.742 22.312 -32.812 1 70.38 6 LEU B O 1
ATOM 1539 N N . ILE B 1 7 ? 9.859 24.219 -33.438 1 71.25 7 ILE B N 1
ATOM 1540 C CA . ILE B 1 7 ? 9.977 24.797 -32.094 1 71.25 7 ILE B CA 1
ATOM 1541 C C . ILE B 1 7 ? 9.008 24.094 -31.156 1 71.25 7 ILE B C 1
ATOM 1543 O O . ILE B 1 7 ? 9.359 23.812 -30 1 71.25 7 ILE B O 1
ATOM 1547 N N . ALA B 1 8 ? 7.891 23.812 -31.641 1 65.69 8 ALA B N 1
ATOM 1548 C CA . ALA B 1 8 ? 6.906 23.094 -30.828 1 65.69 8 ALA B CA 1
ATOM 1549 C C . ALA B 1 8 ? 7.398 21.703 -30.453 1 65.69 8 ALA B C 1
ATOM 1551 O O . ALA B 1 8 ? 7.25 21.266 -29.312 1 65.69 8 ALA B O 1
ATOM 1552 N N . ILE B 1 9 ? 8 21.125 -31.422 1 71.56 9 ILE B N 1
ATOM 1553 C CA . ILE B 1 9 ? 8.523 19.781 -31.188 1 71.56 9 ILE B CA 1
ATOM 1554 C C . ILE B 1 9 ? 9.672 19.828 -30.188 1 71.56 9 ILE B C 1
ATOM 1556 O O . ILE B 1 9 ? 9.734 19.016 -29.25 1 71.56 9 ILE B O 1
ATOM 1560 N N . ALA B 1 10 ? 10.5 20.766 -30.375 1 73.88 10 ALA B N 1
ATOM 1561 C CA . ALA B 1 10 ? 11.633 20.922 -29.469 1 73.88 10 ALA B CA 1
ATOM 1562 C C . ALA B 1 10 ? 11.164 21.188 -28.031 1 73.88 10 ALA B C 1
ATOM 1564 O O . ALA B 1 10 ? 11.703 20.625 -27.078 1 73.88 10 ALA B O 1
ATOM 1565 N N . SER B 1 11 ? 10.219 22.016 -27.859 1 72.94 11 SER B N 1
ATOM 1566 C CA . SER B 1 11 ? 9.68 22.328 -26.547 1 72.94 11 SER B CA 1
ATOM 1567 C C . SER B 1 11 ? 9.047 21.109 -25.891 1 72.94 11 SER B C 1
ATOM 1569 O O . SER B 1 11 ? 9.195 20.891 -24.688 1 72.94 11 SER B O 1
ATOM 1571 N N . CYS B 1 12 ? 8.383 20.438 -26.719 1 69.38 12 CYS B N 1
ATOM 1572 C CA . CYS B 1 12 ? 7.754 19.219 -26.219 1 69.38 12 CYS B CA 1
ATOM 1573 C C . CYS B 1 12 ? 8.805 18.219 -25.734 1 69.38 12 CYS B C 1
ATOM 1575 O O . CYS B 1 12 ? 8.648 17.609 -24.672 1 69.38 12 CYS B O 1
ATOM 1577 N N . VAL B 1 13 ? 9.82 18.094 -26.5 1 68.62 13 VAL B N 1
ATOM 1578 C CA . VAL B 1 13 ? 10.898 17.172 -26.141 1 68.62 13 VAL B CA 1
ATOM 1579 C C . VAL B 1 13 ? 11.555 17.625 -24.844 1 68.62 13 VAL B C 1
ATOM 1581 O O . VAL B 1 13 ? 11.805 16.812 -23.953 1 68.62 13 VAL B O 1
ATOM 1584 N N . ILE B 1 14 ? 11.844 18.875 -24.766 1 66.62 14 ILE B N 1
ATOM 1585 C CA . ILE B 1 14 ? 12.461 19.422 -23.562 1 66.62 14 ILE B CA 1
ATOM 1586 C C . ILE B 1 14 ? 11.562 19.172 -22.359 1 66.62 14 ILE B C 1
ATOM 1588 O O . ILE B 1 14 ? 12.039 18.797 -21.281 1 66.62 14 ILE B O 1
ATOM 1592 N N . PHE B 1 15 ? 10.352 19.375 -22.625 1 63.53 15 PHE B N 1
ATOM 1593 C CA . PHE B 1 15 ? 9.375 19.188 -21.547 1 63.53 15 PHE B CA 1
ATOM 1594 C C . PHE B 1 15 ? 9.352 17.734 -21.109 1 63.53 15 PHE B C 1
ATOM 1596 O O . PHE B 1 15 ? 9.367 17.438 -19.906 1 63.53 15 PHE B O 1
ATOM 1603 N N . ILE B 1 16 ? 9.359 16.938 -22 1 63.62 16 ILE B N 1
ATOM 1604 C CA . ILE B 1 16 ? 9.336 15.508 -21.688 1 63.62 16 ILE B CA 1
ATOM 1605 C C . ILE B 1 16 ? 10.609 15.109 -20.953 1 63.62 16 ILE B C 1
ATOM 1607 O O . ILE B 1 16 ? 10.562 14.359 -19.969 1 63.62 16 ILE B O 1
ATOM 1611 N N . VAL B 1 17 ? 11.664 15.625 -21.438 1 63.34 17 VAL B N 1
ATOM 1612 C CA . VAL B 1 17 ? 12.945 15.32 -20.812 1 63.34 17 VAL B CA 1
ATOM 1613 C C . VAL B 1 17 ? 12.969 15.859 -19.391 1 63.34 17 VAL B C 1
ATOM 1615 O O . VAL B 1 17 ? 13.43 15.18 -18.469 1 63.34 17 VAL B O 1
ATOM 1618 N N . TYR B 1 18 ? 12.531 17.078 -19.281 1 61.31 18 TYR B N 1
ATOM 1619 C CA . TYR B 1 18 ? 12.508 17.703 -17.969 1 61.31 18 TYR B CA 1
ATOM 1620 C C . TYR B 1 18 ? 11.68 16.891 -16.984 1 61.31 18 TYR B C 1
ATOM 1622 O O . TYR B 1 18 ? 12.07 16.703 -15.82 1 61.31 18 TYR B O 1
ATOM 1630 N N . GLN B 1 19 ? 10.586 16.484 -17.359 1 61.66 19 GLN B N 1
ATOM 1631 C CA . GLN B 1 19 ? 9.711 15.703 -16.484 1 61.66 19 GLN B CA 1
ATOM 1632 C C . GLN B 1 19 ? 10.336 14.352 -16.141 1 61.66 19 GLN B C 1
ATOM 1634 O O . GLN B 1 19 ? 9.977 13.734 -15.148 1 61.66 19 GLN B O 1
ATOM 1639 N N . SER B 1 20 ? 11.164 14.094 -17.031 1 64.38 20 SER B N 1
ATOM 1640 C CA . SER B 1 20 ? 11.758 12.773 -16.859 1 64.38 20 SER B CA 1
ATOM 1641 C C . SER B 1 20 ? 12.938 12.82 -15.891 1 64.38 20 SER B C 1
ATOM 1643 O O . SER B 1 20 ? 13.414 11.781 -15.43 1 64.38 20 SER B O 1
ATOM 1645 N N . TYR B 1 21 ? 13.359 14.094 -15.531 1 75.56 21 TYR B N 1
ATOM 1646 C CA . TYR B 1 21 ? 14.508 14.141 -14.648 1 75.56 21 TYR B CA 1
ATOM 1647 C C . TYR B 1 21 ? 14.086 13.992 -13.188 1 75.56 21 TYR B C 1
ATOM 1649 O O . TYR B 1 21 ? 13.266 14.773 -12.688 1 75.56 21 TYR B O 1
ATOM 1657 N N . PRO B 1 22 ? 14.617 13.008 -12.578 1 83.25 22 PRO B N 1
ATOM 1658 C CA . PRO B 1 22 ? 14.281 12.797 -11.164 1 83.25 22 PRO B CA 1
ATOM 1659 C C . PRO B 1 22 ? 14.898 13.844 -10.242 1 83.25 22 PRO B C 1
ATOM 1661 O O . PRO B 1 22 ? 16.016 14.305 -10.5 1 83.25 22 PRO B O 1
ATOM 1664 N N . ARG B 1 23 ? 14.164 14.359 -9.273 1 88.75 23 ARG B N 1
ATOM 1665 C CA . ARG B 1 23 ? 14.641 15.281 -8.25 1 88.75 23 ARG B CA 1
ATOM 1666 C C . ARG B 1 23 ? 15.195 14.523 -7.043 1 88.75 23 ARG B C 1
ATOM 1668 O O . ARG B 1 23 ? 14.609 13.523 -6.609 1 88.75 23 ARG B O 1
ATOM 1675 N N . THR B 1 24 ? 16.312 15.016 -6.559 1 93.94 24 THR B N 1
ATOM 1676 C CA . THR B 1 24 ? 16.922 14.383 -5.391 1 93.94 24 THR B CA 1
ATOM 1677 C C . THR B 1 24 ? 16.25 14.867 -4.105 1 93.94 24 THR B C 1
ATOM 1679 O O . THR B 1 24 ? 16.031 16.062 -3.926 1 93.94 24 THR B O 1
ATOM 1682 N N . ILE B 1 25 ? 15.859 13.938 -3.371 1 96.5 25 ILE B N 1
ATOM 1683 C CA . ILE B 1 25 ? 15.297 14.211 -2.051 1 96.5 25 ILE B CA 1
ATOM 1684 C C . ILE B 1 25 ? 16.297 13.812 -0.971 1 96.5 25 ILE B C 1
ATOM 1686 O O . ILE B 1 25 ? 16.797 12.68 -0.97 1 96.5 25 ILE B O 1
ATOM 1690 N N . ASP B 1 26 ? 16.734 14.688 -0.136 1 97.81 26 ASP B N 1
ATOM 1691 C CA . ASP B 1 26 ? 17.578 14.461 1.025 1 97.81 26 ASP B CA 1
ATOM 1692 C C . ASP B 1 26 ? 17.203 15.391 2.176 1 97.81 26 ASP B C 1
ATOM 1694 O O . ASP B 1 26 ? 17.734 16.5 2.287 1 97.81 26 ASP B O 1
ATOM 1698 N N . VAL B 1 27 ? 16.297 14.836 2.975 1 98.06 27 VAL B N 1
ATOM 1699 C CA . VAL B 1 27 ? 15.789 15.695 4.043 1 98.06 27 VAL B CA 1
ATOM 1700 C C . VAL B 1 27 ? 15.844 14.945 5.375 1 98.06 27 VAL B C 1
ATOM 1702 O O . VAL B 1 27 ? 15.695 13.719 5.414 1 98.06 27 VAL B O 1
ATOM 1705 N N . THR B 1 28 ? 16.156 15.578 6.395 1 98.44 28 THR B N 1
ATOM 1706 C CA . THR B 1 28 ? 16.016 15.188 7.789 1 98.44 28 THR B CA 1
ATOM 1707 C C . THR B 1 28 ? 15.078 16.156 8.523 1 98.44 28 THR B C 1
ATOM 1709 O O . THR B 1 28 ? 15.414 17.328 8.695 1 98.44 28 THR B O 1
ATOM 1712 N N . LEU B 1 29 ? 13.945 15.664 8.953 1 98.62 29 LEU B N 1
ATOM 1713 C CA . LEU B 1 29 ? 12.914 16.516 9.539 1 98.62 29 LEU B CA 1
ATOM 1714 C C . LEU B 1 29 ? 12.602 16.078 10.969 1 98.62 29 LEU B C 1
ATOM 1716 O O . LEU B 1 29 ? 12.375 14.898 11.227 1 98.62 29 LEU B O 1
ATOM 1720 N N . THR B 1 30 ? 12.609 16.984 11.82 1 98.38 30 THR B N 1
ATOM 1721 C CA . THR B 1 30 ? 12.141 16.734 13.18 1 98.38 30 THR B CA 1
ATOM 1722 C C . THR B 1 30 ? 10.672 17.109 13.32 1 98.38 30 THR B C 1
ATOM 1724 O O . THR B 1 30 ? 10.266 18.203 12.945 1 98.38 30 THR B O 1
ATOM 1727 N N . GLY B 1 31 ? 9.93 16.094 13.781 1 98.25 31 GLY B N 1
ATOM 1728 C CA . GLY B 1 31 ? 8.5 16.297 13.938 1 98.25 31 GLY B CA 1
ATOM 1729 C C . GLY B 1 31 ? 7.949 15.742 15.234 1 98.25 31 GLY B C 1
ATOM 1730 O O . GLY B 1 31 ? 8.664 15.664 16.234 1 98.25 31 GLY B O 1
ATOM 1731 N N . VAL B 1 32 ? 6.594 15.539 15.188 1 97.38 32 VAL B N 1
ATOM 1732 C CA . VAL B 1 32 ? 5.922 15.023 16.375 1 97.38 32 VAL B CA 1
ATOM 1733 C C . VAL B 1 32 ? 4.953 13.914 15.984 1 97.38 32 VAL B C 1
ATOM 1735 O O . VAL B 1 32 ? 4.309 13.984 14.938 1 97.38 32 VAL B O 1
ATOM 1738 N N . ARG B 1 33 ? 4.938 12.977 16.844 1 95.81 33 ARG B N 1
ATOM 1739 C CA . ARG B 1 33 ? 3.893 11.961 16.812 1 95.81 33 ARG B CA 1
ATOM 1740 C C . ARG B 1 33 ? 2.746 12.336 17.75 1 95.81 33 ARG B C 1
ATOM 1742 O O . ARG B 1 33 ? 2.973 12.656 18.922 1 95.81 33 ARG B O 1
ATOM 1749 N N . TYR B 1 34 ? 1.597 12.25 17.266 1 95.19 34 TYR B N 1
ATOM 1750 C CA . TYR B 1 34 ? 0.447 12.68 18.047 1 95.19 34 TYR B CA 1
ATOM 1751 C C . TYR B 1 34 ? -0.797 11.883 17.672 1 95.19 34 TYR B C 1
ATOM 1753 O O . TYR B 1 34 ? -0.861 11.281 16.594 1 95.19 34 TYR B O 1
ATOM 1761 N N . GLN B 1 35 ? -1.728 11.875 18.547 1 94.25 35 GLN B N 1
ATOM 1762 C CA . GLN B 1 35 ? -2.992 11.188 18.312 1 94.25 35 GLN B CA 1
ATOM 1763 C C . GLN B 1 35 ? -4.098 12.172 17.938 1 94.25 35 GLN B C 1
ATOM 1765 O O . GLN B 1 35 ? -4.156 13.281 18.484 1 94.25 35 GLN B O 1
ATOM 1770 N N . LEU B 1 36 ? -4.883 11.797 17.031 1 95 36 LEU B N 1
ATOM 1771 C CA . LEU B 1 36 ? -5.965 12.641 16.547 1 95 36 LEU B CA 1
ATOM 1772 C C . LEU B 1 36 ? -7.16 12.602 17.484 1 95 36 LEU B C 1
ATOM 1774 O O . LEU B 1 36 ? -7.258 11.695 18.328 1 95 36 LEU B O 1
ATOM 1778 N N . GLY B 1 37 ? -8.039 13.609 17.359 1 92.12 37 GLY B N 1
ATOM 1779 C CA . GLY B 1 37 ? -9.305 13.633 18.078 1 92.12 37 GLY B CA 1
ATOM 1780 C C . GLY B 1 37 ? -9.211 14.305 19.438 1 92.12 37 GLY B C 1
ATOM 1781 O O . GLY B 1 37 ? -8.117 14.648 19.891 1 92.12 37 GLY B O 1
ATOM 1782 N N . ALA B 1 38 ? -10.328 14.414 20.031 1 89.19 38 ALA B N 1
ATOM 1783 C CA . ALA B 1 38 ? -10.43 15.086 21.312 1 89.19 38 ALA B CA 1
ATOM 1784 C C . ALA B 1 38 ? -9.664 14.32 22.391 1 89.19 38 ALA B C 1
ATOM 1786 O O . ALA B 1 38 ? -8.977 14.922 23.219 1 89.19 38 ALA B O 1
ATOM 1787 N N . LYS B 1 39 ? -9.797 13.102 22.375 1 88.44 39 LYS B N 1
ATOM 1788 C CA . LYS B 1 39 ? -9.07 12.273 23.344 1 88.44 39 LYS B CA 1
ATOM 1789 C C . LYS B 1 39 ? -7.566 12.328 23.094 1 88.44 39 LYS B C 1
ATOM 1791 O O . LYS B 1 39 ? -6.773 12.344 24.031 1 88.44 39 LYS B O 1
ATOM 1796 N N . GLY B 1 40 ? -7.238 12.375 21.875 1 90.88 40 GLY B N 1
ATOM 1797 C CA . GLY B 1 40 ? -5.832 12.445 21.516 1 90.88 40 GLY B CA 1
ATOM 1798 C C . GLY B 1 40 ? -5.176 13.758 21.906 1 90.88 40 GLY B C 1
ATOM 1799 O O . GLY B 1 40 ? -3.971 13.797 22.172 1 90.88 40 GLY B O 1
ATOM 1800 N N . ALA B 1 41 ? -5.977 14.758 21.938 1 91 41 ALA B N 1
ATOM 1801 C CA . ALA B 1 41 ? -5.453 16.062 22.297 1 91 41 ALA B CA 1
ATOM 1802 C C . ALA B 1 41 ? -4.906 16.062 23.734 1 91 41 ALA B C 1
ATOM 1804 O O . ALA B 1 41 ? -4.09 16.906 24.094 1 91 41 ALA B O 1
ATOM 1805 N N . LYS B 1 42 ? -5.34 15.102 24.438 1 90.62 42 LYS B N 1
ATOM 1806 C CA . LYS B 1 42 ? -4.918 15.023 25.844 1 90.62 42 LYS B CA 1
ATOM 1807 C C . LYS B 1 42 ? -3.668 14.156 25.984 1 90.62 42 LYS B C 1
ATOM 1809 O O . LYS B 1 42 ? -3.074 14.102 27.062 1 90.62 42 LYS B O 1
ATOM 1814 N N . VAL B 1 43 ? -3.342 13.484 24.984 1 90.5 43 VAL B N 1
ATOM 1815 C CA . VAL B 1 43 ? -2.164 12.625 25 1 90.5 43 VAL B CA 1
ATOM 1816 C C . VAL B 1 43 ? -0.932 13.43 24.594 1 90.5 43 VAL B C 1
ATOM 1818 O O . VAL B 1 43 ? -0.969 14.195 23.625 1 90.5 43 VAL B O 1
ATOM 1821 N N . GLU B 1 44 ? 0.058 13.352 25.328 1 90.62 44 GLU B N 1
ATOM 1822 C CA . GLU B 1 44 ? 1.289 14.086 25.062 1 90.62 44 GLU B CA 1
ATOM 1823 C C . GLU B 1 44 ? 1.902 13.656 23.719 1 90.62 44 GLU B C 1
ATOM 1825 O O . GLU B 1 44 ? 1.977 12.469 23.422 1 90.62 44 GLU B O 1
ATOM 1830 N N . GLU B 1 45 ? 2.254 14.609 22.953 1 92.19 45 GLU B N 1
ATOM 1831 C CA . GLU B 1 45 ? 2.953 14.328 21.703 1 92.19 45 GLU B CA 1
ATOM 1832 C C . GLU B 1 45 ? 4.391 13.883 21.969 1 92.19 45 GLU B C 1
ATOM 1834 O O . GLU B 1 45 ? 4.965 14.211 23.016 1 92.19 45 GLU B O 1
ATOM 1839 N N . GLU B 1 46 ? 4.938 13.18 21.031 1 93.88 46 GLU B N 1
ATOM 1840 C CA . GLU B 1 46 ? 6.297 12.656 21.141 1 93.88 46 GLU B CA 1
ATOM 1841 C C . GLU B 1 46 ? 7.164 13.133 19.969 1 93.88 46 GLU B C 1
ATOM 1843 O O . GLU B 1 46 ? 6.773 13.008 18.812 1 93.88 46 GLU B O 1
ATOM 1848 N N . PRO B 1 47 ? 8.297 13.695 20.391 1 96.19 47 PRO B N 1
ATOM 1849 C CA . PRO B 1 47 ? 9.203 14.07 19.297 1 96.19 47 PRO B CA 1
ATOM 1850 C C . PRO B 1 47 ? 9.648 12.875 18.469 1 96.19 47 PRO B C 1
ATOM 1852 O O . PRO B 1 47 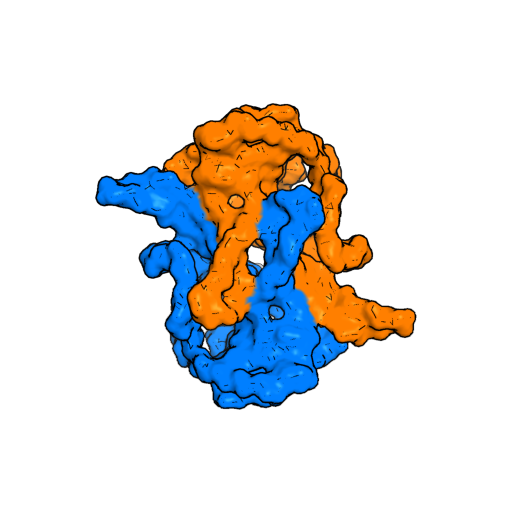? 9.828 11.773 19 1 96.19 47 PRO B O 1
ATOM 1855 N N . ALA B 1 48 ? 9.805 13.117 17.203 1 95.81 48 ALA B N 1
ATOM 1856 C CA . ALA B 1 48 ? 10.281 12.094 16.281 1 95.81 48 ALA B CA 1
ATOM 1857 C C . ALA B 1 48 ? 11.055 12.719 15.117 1 95.81 48 ALA B C 1
ATOM 1859 O O . ALA B 1 48 ? 10.789 13.859 14.727 1 95.81 48 ALA B O 1
ATOM 1860 N N . THR B 1 49 ? 12.008 11.984 14.594 1 97.75 49 THR B N 1
ATOM 1861 C CA . THR B 1 49 ? 12.781 12.438 13.445 1 97.75 49 THR B CA 1
ATOM 1862 C C . THR B 1 49 ? 12.594 11.5 12.258 1 97.75 49 THR B C 1
ATOM 1864 O O . THR B 1 49 ? 12.648 10.273 12.414 1 97.75 49 THR B O 1
ATOM 1867 N N . VAL B 1 50 ? 12.391 12.086 11.117 1 97.69 50 VAL B N 1
ATOM 1868 C CA . VAL B 1 50 ? 12.242 11.336 9.875 1 97.69 50 VAL B CA 1
ATOM 1869 C C . VAL B 1 50 ? 13.375 11.688 8.914 1 97.69 50 VAL B C 1
ATOM 1871 O O . VAL B 1 50 ? 13.688 12.859 8.719 1 97.69 50 VAL B O 1
ATOM 1874 N N . VAL B 1 51 ? 13.977 10.719 8.352 1 98.19 51 VAL B N 1
ATOM 1875 C CA . VAL B 1 51 ? 15.016 10.883 7.336 1 98.19 51 VAL B CA 1
ATOM 1876 C C . VAL B 1 51 ? 14.547 10.289 6.016 1 98.19 51 VAL B C 1
ATOM 1878 O O . VAL B 1 51 ? 14.141 9.125 5.961 1 98.19 51 VAL B O 1
ATOM 1881 N N . ILE B 1 52 ? 14.555 11.086 4.969 1 98.12 52 ILE B N 1
ATOM 1882 C CA . ILE B 1 52 ? 14.133 10.641 3.646 1 98.12 52 ILE B CA 1
ATOM 1883 C C . ILE B 1 52 ? 15.234 10.945 2.627 1 98.12 52 ILE B C 1
ATOM 1885 O O . ILE B 1 52 ? 15.641 12.094 2.477 1 98.12 52 ILE B O 1
ATOM 1889 N N . LYS B 1 53 ? 15.68 9.961 1.979 1 98.06 53 LYS B N 1
ATOM 1890 C CA . LYS B 1 53 ? 16.719 10.07 0.956 1 98.06 53 LYS B CA 1
ATOM 1891 C C . LYS B 1 53 ? 16.344 9.266 -0.289 1 98.06 53 LYS B C 1
ATOM 1893 O O . LYS B 1 53 ? 16.031 8.078 -0.199 1 98.06 53 LYS B O 1
ATOM 1898 N N . GLY B 1 54 ? 16.391 9.953 -1.46 1 97.06 54 GLY B N 1
ATOM 1899 C CA . GLY B 1 54 ? 16.078 9.234 -2.688 1 97.06 54 GLY B CA 1
ATOM 1900 C C . GLY B 1 54 ? 15.82 10.156 -3.867 1 97.06 54 GLY B C 1
ATOM 1901 O O . GLY B 1 54 ? 16.375 11.258 -3.932 1 97.06 54 GLY B O 1
ATOM 1902 N N . LYS B 1 55 ? 15.086 9.625 -4.832 1 93.94 55 LYS B N 1
ATOM 1903 C CA . LYS B 1 55 ? 14.766 10.352 -6.059 1 93.94 55 LYS B CA 1
ATOM 1904 C C . LYS B 1 55 ? 13.266 10.375 -6.309 1 93.94 55 LYS B C 1
ATOM 1906 O O . LYS B 1 55 ? 12.578 9.367 -6.117 1 93.94 55 LYS B O 1
ATOM 1911 N N . LEU B 1 56 ? 12.852 11.531 -6.598 1 91.56 56 LEU B N 1
ATOM 1912 C CA . LEU B 1 56 ? 11.453 11.719 -6.961 1 91.56 56 LEU B CA 1
ATOM 1913 C C . LEU B 1 56 ? 11.297 11.891 -8.469 1 91.56 56 LEU B C 1
ATOM 1915 O O . LEU B 1 56 ? 11.906 12.781 -9.062 1 91.56 56 LEU B O 1
ATOM 1919 N N . HIS B 1 57 ? 10.516 10.969 -8.961 1 84.44 57 HIS B N 1
ATOM 1920 C CA . HIS B 1 57 ? 10.172 11.023 -10.383 1 84.44 57 HIS B CA 1
ATOM 1921 C C . HIS B 1 57 ? 8.758 11.555 -10.586 1 84.44 57 HIS B C 1
ATOM 1923 O O . HIS B 1 57 ? 7.809 11.078 -9.953 1 84.44 57 HIS B O 1
ATOM 1929 N N . ALA B 1 58 ? 8.711 12.727 -11.156 1 72.5 58 ALA B N 1
ATOM 1930 C CA . ALA B 1 58 ? 7.395 13.297 -11.43 1 72.5 58 ALA B CA 1
ATOM 1931 C C . ALA B 1 58 ? 7.008 13.109 -12.891 1 72.5 58 ALA B C 1
ATOM 1933 O O . ALA B 1 58 ? 7.855 13.188 -13.781 1 72.5 58 ALA B O 1
ATOM 1934 N N . LYS B 1 59 ? 5.828 12.438 -13.062 1 63.16 59 LYS B N 1
ATOM 1935 C CA . LYS B 1 59 ? 5.344 12.32 -14.43 1 63.16 59 LYS B CA 1
ATOM 1936 C C . LYS B 1 59 ? 4.355 13.43 -14.766 1 63.16 59 LYS B C 1
ATOM 1938 O O . LYS B 1 59 ? 3.969 14.211 -13.891 1 63.16 59 LYS B O 1
ATOM 1943 N N . LEU B 1 60 ? 4.074 13.68 -16.062 1 56.44 60 LEU B N 1
ATOM 1944 C CA . LEU B 1 60 ? 3.229 14.727 -16.625 1 56.44 60 LEU B CA 1
ATOM 1945 C C . LEU B 1 60 ? 1.901 14.812 -15.867 1 56.44 60 LEU B C 1
ATOM 1947 O O . LEU B 1 60 ? 1.374 15.906 -15.648 1 56.44 60 LEU B O 1
ATOM 1951 N N . LYS B 1 61 ? 1.239 13.781 -15.594 1 54.94 61 LYS B N 1
ATOM 1952 C CA . LYS B 1 61 ? -0.111 13.906 -15.055 1 54.94 61 LYS B CA 1
ATOM 1953 C C . LYS B 1 61 ? -0.102 13.836 -13.531 1 54.94 61 LYS B C 1
ATOM 1955 O O . LYS B 1 61 ? -1.1 13.453 -12.914 1 54.94 61 LYS B O 1
ATOM 1960 N N . GLY B 1 62 ? 1.043 14.258 -13.039 1 57.12 62 GLY B N 1
ATOM 1961 C CA . GLY B 1 62 ? 1.005 14.453 -11.602 1 57.12 62 GLY B CA 1
ATOM 1962 C C . GLY B 1 62 ? 1.301 13.188 -10.82 1 57.12 62 GLY B C 1
ATOM 1963 O O . GLY B 1 62 ? 1.293 13.195 -9.586 1 57.12 62 GLY B O 1
ATOM 1964 N N . GLN B 1 63 ? 1.472 12.273 -11.578 1 73.06 63 GLN B N 1
ATOM 1965 C CA . GLN B 1 63 ? 1.797 11.055 -10.844 1 73.06 63 GLN B CA 1
ATOM 1966 C C . GLN B 1 63 ? 3.254 11.062 -10.391 1 73.06 63 GLN B C 1
ATOM 1968 O O . GLN B 1 63 ? 4.16 11.25 -11.203 1 73.06 63 GLN B O 1
ATOM 1973 N N . ARG B 1 64 ? 3.438 10.984 -9.023 1 84.19 64 ARG B N 1
ATOM 1974 C CA . ARG B 1 64 ? 4.773 11.031 -8.445 1 84.19 64 ARG B CA 1
ATOM 1975 C C . ARG B 1 64 ? 5.191 9.664 -7.918 1 84.19 64 ARG B C 1
ATOM 1977 O O . ARG B 1 64 ? 4.371 8.93 -7.359 1 84.19 64 ARG B O 1
ATOM 1984 N N . THR B 1 65 ? 6.398 9.32 -8.281 1 88.31 65 THR B N 1
ATOM 1985 C CA . THR B 1 65 ? 7.004 8.109 -7.738 1 88.31 65 THR B CA 1
ATOM 1986 C C . THR B 1 65 ? 8.305 8.43 -7.016 1 88.31 65 THR B C 1
ATOM 1988 O O . THR B 1 65 ? 9.188 9.094 -7.574 1 88.31 65 THR B O 1
ATOM 1991 N N . PHE B 1 66 ? 8.398 8.031 -5.852 1 92.12 66 PHE B N 1
ATOM 1992 C CA . PHE B 1 66 ? 9.609 8.188 -5.062 1 92.12 66 PHE B CA 1
ATOM 1993 C C . PHE B 1 66 ? 10.344 6.863 -4.934 1 92.12 66 PHE B C 1
ATOM 1995 O O . PHE B 1 66 ? 9.727 5.824 -4.695 1 92.12 66 PHE B O 1
ATOM 2002 N N . ARG B 1 67 ? 11.617 6.922 -5.145 1 93.06 67 ARG B N 1
ATOM 2003 C CA . ARG B 1 67 ? 12.492 5.785 -4.895 1 93.06 67 ARG B CA 1
ATOM 2004 C C . ARG B 1 67 ? 13.609 6.152 -3.918 1 93.06 67 ARG B C 1
ATOM 2006 O O . ARG B 1 67 ? 14.375 7.086 -4.164 1 93.06 67 ARG B O 1
ATOM 2013 N N . GLY B 1 68 ? 13.633 5.488 -2.836 1 96.44 68 GLY B N 1
ATOM 2014 C CA . GLY B 1 68 ? 14.625 5.797 -1.823 1 96.44 68 GLY B CA 1
ATOM 2015 C C . GLY B 1 68 ? 14.312 5.184 -0.472 1 96.44 68 GLY B C 1
ATOM 2016 O O . GLY B 1 68 ? 13.75 4.09 -0.398 1 96.44 68 GLY B O 1
ATOM 2017 N N . GLU B 1 69 ? 14.828 5.809 0.557 1 97.19 69 GLU B N 1
ATOM 2018 C CA . GLU B 1 69 ? 14.633 5.309 1.915 1 97.19 69 GLU B CA 1
ATOM 2019 C C . GLU B 1 69 ? 13.859 6.312 2.766 1 97.19 69 GLU B C 1
ATOM 2021 O O . GLU B 1 69 ? 14.086 7.52 2.672 1 97.19 69 GLU B O 1
ATOM 2026 N N . VAL B 1 70 ? 12.938 5.797 3.471 1 96.56 70 VAL B N 1
ATOM 2027 C CA . VAL B 1 70 ? 12.195 6.547 4.48 1 96.56 70 VAL B CA 1
ATOM 2028 C C . VAL B 1 70 ? 12.422 5.918 5.855 1 96.56 70 VAL B C 1
ATOM 2030 O O . VAL B 1 70 ? 12.055 4.766 6.086 1 96.56 70 VAL B O 1
ATOM 2033 N N . THR B 1 71 ? 12.961 6.738 6.77 1 95.44 71 THR B N 1
ATOM 2034 C CA . THR B 1 71 ? 13.32 6.195 8.078 1 95.44 71 THR B CA 1
ATOM 2035 C C . THR B 1 71 ? 12.75 7.062 9.195 1 95.44 71 THR B C 1
ATOM 2037 O O . THR B 1 71 ? 12.953 8.281 9.203 1 95.44 71 THR B O 1
ATOM 2040 N N . ILE B 1 72 ? 12.023 6.426 10.031 1 94.06 72 ILE B N 1
ATOM 2041 C CA . ILE B 1 72 ? 11.734 7.043 11.32 1 94.06 72 ILE B CA 1
ATOM 2042 C C . ILE B 1 72 ? 12.812 6.648 12.328 1 94.06 72 ILE B C 1
ATOM 2044 O O . ILE B 1 72 ? 12.953 5.469 12.664 1 94.06 72 ILE B O 1
ATOM 2048 N N . VAL B 1 73 ? 13.516 7.598 12.789 1 93.5 73 VAL B N 1
ATOM 2049 C CA . VAL B 1 73 ? 14.641 7.316 13.672 1 93.5 73 VAL B CA 1
ATOM 2050 C C . VAL B 1 73 ? 14.148 6.609 14.93 1 93.5 73 VAL B C 1
ATOM 2052 O O . VAL B 1 73 ? 13.188 7.055 15.57 1 93.5 73 VAL B O 1
ATOM 2055 N N . GLY B 1 74 ? 14.758 5.465 15.195 1 88.31 74 GLY B N 1
ATOM 2056 C CA . GLY B 1 74 ? 14.422 4.711 16.391 1 88.31 74 GLY B CA 1
ATOM 2057 C C . GLY B 1 74 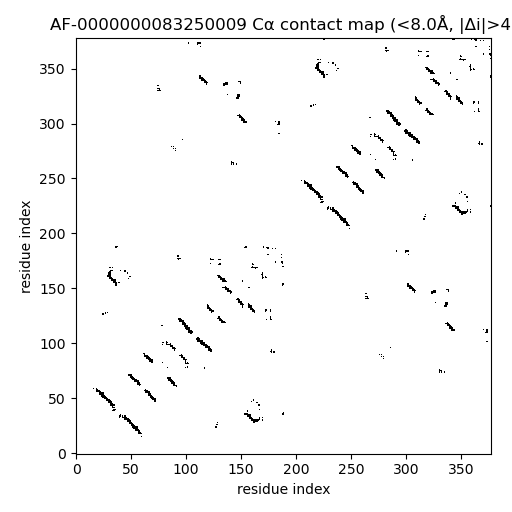? 13.414 3.6 16.141 1 88.31 74 GLY B C 1
ATOM 2058 O O . GLY B 1 74 ? 13.234 2.715 16.984 1 88.31 74 GLY B O 1
ATOM 2059 N N . GLU B 1 75 ? 12.695 3.699 14.984 1 88.44 75 GLU B N 1
ATOM 2060 C CA . GLU B 1 75 ? 11.742 2.646 14.664 1 88.44 75 GLU B CA 1
ATOM 2061 C C . GLU B 1 75 ? 12.453 1.334 14.344 1 88.44 75 GLU B C 1
ATOM 2063 O O . GLU B 1 75 ? 13.438 1.318 13.602 1 88.44 75 GLU B O 1
ATOM 2068 N N . GLN B 1 76 ? 11.906 0.297 14.969 1 87.19 76 GLN B N 1
ATOM 2069 C CA . GLN B 1 76 ? 12.438 -1.032 14.688 1 87.19 76 GLN B CA 1
ATOM 2070 C C . GLN B 1 76 ? 11.508 -1.808 13.75 1 87.19 76 GLN B C 1
ATOM 2072 O O . GLN B 1 76 ? 10.344 -2.029 14.07 1 87.19 76 GLN B O 1
ATOM 2077 N N . ILE B 1 77 ? 12.062 -2.139 12.602 1 87.62 77 ILE B N 1
ATOM 2078 C CA . ILE B 1 77 ? 11.312 -2.945 11.648 1 87.62 77 ILE B CA 1
ATOM 2079 C C . ILE B 1 77 ? 12.117 -4.188 11.273 1 87.62 77 ILE B C 1
ATOM 2081 O O . ILE B 1 77 ? 13.344 -4.199 11.391 1 87.62 77 ILE B O 1
ATOM 2085 N N . PRO B 1 78 ? 11.492 -5.199 10.875 1 87.75 78 PRO B N 1
ATOM 2086 C CA . PRO B 1 78 ? 12.18 -6.461 10.594 1 87.75 78 PRO B CA 1
ATOM 2087 C C . PRO B 1 78 ? 12.977 -6.422 9.289 1 87.75 78 PRO B C 1
ATOM 2089 O O . PRO B 1 78 ? 13.664 -7.391 8.945 1 87.75 78 PRO B O 1
ATOM 2092 N N . VAL B 1 79 ? 12.992 -5.383 8.578 1 91.75 79 VAL B N 1
ATOM 2093 C CA . VAL B 1 79 ? 13.664 -5.254 7.285 1 91.75 79 VAL B CA 1
ATOM 2094 C C . VAL B 1 79 ? 15.141 -4.938 7.504 1 91.75 79 VAL B C 1
ATOM 2096 O O . VAL B 1 79 ? 15.477 -3.979 8.203 1 91.75 79 VAL B O 1
ATOM 2099 N N . PRO B 1 80 ? 16 -5.738 6.938 1 92.81 80 PRO B N 1
ATOM 2100 C CA . PRO B 1 80 ? 17.438 -5.438 7.059 1 92.81 80 PRO B CA 1
ATOM 2101 C C . PRO B 1 80 ? 17.797 -4.051 6.523 1 92.81 80 PRO B C 1
ATOM 2103 O O . PRO B 1 80 ? 17.203 -3.598 5.539 1 92.81 80 PRO B O 1
ATOM 2106 N N . ALA B 1 81 ? 18.844 -3.457 7.094 1 92.44 81 ALA B N 1
ATOM 2107 C CA . ALA B 1 81 ? 19.219 -2.076 6.797 1 92.44 81 ALA B CA 1
ATOM 2108 C C . ALA B 1 81 ? 19.578 -1.909 5.32 1 92.44 81 ALA B C 1
ATOM 2110 O O . ALA B 1 81 ? 19.281 -0.874 4.719 1 92.44 81 ALA B O 1
ATOM 2111 N N . ASP B 1 82 ? 20.203 -2.893 4.688 1 92.62 82 ASP B N 1
ATOM 2112 C CA . ASP B 1 82 ? 20.672 -2.787 3.312 1 92.62 82 ASP B CA 1
ATOM 2113 C C . ASP B 1 82 ? 19.547 -3.076 2.32 1 92.62 82 ASP B C 1
ATOM 2115 O O . ASP B 1 82 ? 19.766 -3.062 1.107 1 92.62 82 ASP B O 1
ATOM 2119 N N . GLN B 1 83 ? 18.344 -3.336 2.812 1 94.06 83 GLN B N 1
ATOM 2120 C CA . GLN B 1 83 ? 17.234 -3.668 1.936 1 94.06 83 GLN B CA 1
ATOM 2121 C C . GLN B 1 83 ? 16.031 -2.754 2.197 1 94.06 83 GLN B C 1
ATOM 2123 O O . GLN B 1 83 ? 14.883 -3.16 2.016 1 94.06 83 GLN B O 1
ATOM 2128 N N . ARG B 1 84 ? 16.266 -1.552 2.604 1 94.88 84 ARG B N 1
ATOM 2129 C CA . ARG B 1 84 ? 15.195 -0.653 3.023 1 94.88 84 ARG B CA 1
ATOM 2130 C C . ARG B 1 84 ? 14.891 0.378 1.942 1 94.88 84 ARG B C 1
ATOM 2132 O O . ARG B 1 84 ? 14.25 1.394 2.211 1 94.88 84 ARG B O 1
ATOM 2139 N N . GLN B 1 85 ? 15.336 0.1 0.719 1 94.19 85 GLN B N 1
ATOM 2140 C CA . GLN B 1 85 ? 14.898 0.924 -0.405 1 94.19 85 GLN B CA 1
ATOM 2141 C C . GLN B 1 85 ? 13.445 0.638 -0.771 1 94.19 85 GLN B C 1
ATOM 2143 O O . GLN B 1 85 ? 13.047 -0.523 -0.865 1 94.19 85 GLN B O 1
ATOM 2148 N N . VAL B 1 86 ? 12.688 1.74 -1.001 1 93.5 86 VAL B N 1
ATOM 2149 C CA . VAL B 1 86 ? 11.281 1.563 -1.335 1 93.5 86 VAL B CA 1
ATOM 2150 C C . VAL B 1 86 ? 10.945 2.357 -2.596 1 93.5 86 VAL B C 1
ATOM 2152 O O . VAL B 1 86 ? 11.641 3.312 -2.939 1 93.5 86 VAL B O 1
ATOM 2155 N N . GLU B 1 87 ? 9.945 1.877 -3.277 1 90.5 87 GLU B N 1
ATOM 2156 C CA . GLU B 1 87 ? 9.25 2.623 -4.324 1 90.5 87 GLU B CA 1
ATOM 2157 C C . GLU B 1 87 ? 7.844 3.025 -3.875 1 90.5 87 GLU B C 1
ATOM 2159 O O . GLU B 1 87 ? 7 2.166 -3.613 1 90.5 87 GLU B O 1
ATOM 2164 N N . ILE B 1 88 ? 7.645 4.301 -3.725 1 91.56 88 ILE B N 1
ATOM 2165 C CA . ILE B 1 88 ? 6.348 4.82 -3.307 1 91.56 88 ILE B CA 1
ATOM 2166 C C . ILE B 1 88 ? 5.656 5.496 -4.488 1 91.56 88 ILE B C 1
ATOM 2168 O O . ILE B 1 88 ? 6.176 6.461 -5.051 1 91.56 88 ILE B O 1
ATOM 2172 N N . ARG B 1 89 ? 4.582 5.047 -4.816 1 88.25 89 ARG B N 1
ATOM 2173 C CA . ARG B 1 89 ? 3.746 5.641 -5.852 1 88.25 89 ARG B CA 1
ATOM 2174 C C . ARG B 1 89 ? 2.549 6.367 -5.242 1 88.25 89 ARG B C 1
ATOM 2176 O O . ARG B 1 89 ? 1.661 5.734 -4.668 1 88.25 89 ARG B O 1
ATOM 2183 N N . PHE B 1 90 ? 2.49 7.574 -5.504 1 88.56 90 PHE B N 1
ATOM 2184 C CA . PHE B 1 90 ? 1.48 8.398 -4.844 1 88.56 90 PHE B CA 1
ATOM 2185 C C . PHE B 1 90 ? 0.172 8.375 -5.625 1 88.56 90 PHE B C 1
ATOM 2187 O O . PHE B 1 90 ? 0.174 8.508 -6.852 1 88.56 90 PHE B O 1
ATOM 2194 N N . ALA B 1 91 ? -0.891 8.211 -4.887 1 83.69 91 ALA B N 1
ATOM 2195 C CA . ALA B 1 91 ? -2.236 8.281 -5.453 1 83.69 91 ALA B CA 1
ATOM 2196 C C . ALA B 1 91 ? -2.633 9.727 -5.742 1 83.69 91 ALA B C 1
ATOM 2198 O O . ALA B 1 91 ? -1.916 10.664 -5.375 1 83.69 91 ALA B O 1
ATOM 2199 N N . GLU B 1 92 ? -3.752 9.852 -6.336 1 78.94 92 GLU B N 1
ATOM 2200 C CA . GLU B 1 92 ? -4.254 11.18 -6.68 1 78.94 92 GLU B CA 1
ATOM 2201 C C . GLU B 1 92 ? -4.578 11.984 -5.426 1 78.94 92 GLU B C 1
ATOM 2203 O O . GLU B 1 92 ? -4.441 13.211 -5.41 1 78.94 92 GLU B O 1
ATOM 2208 N N . GLU B 1 93 ? -4.93 11.281 -4.371 1 82.81 93 GLU B N 1
ATOM 2209 C CA . GLU B 1 93 ? -5.285 11.945 -3.115 1 82.81 93 GLU B CA 1
ATOM 2210 C C . GLU B 1 93 ? -4.043 12.383 -2.35 1 82.81 93 GLU B C 1
ATOM 2212 O O . GLU B 1 93 ? -4.141 13.117 -1.366 1 82.81 93 GLU B O 1
ATOM 2217 N N . GLY B 1 94 ? -2.932 11.938 -2.801 1 83.5 94 GLY B N 1
ATOM 2218 C CA . GLY B 1 94 ? -1.694 12.484 -2.262 1 83.5 94 GLY B CA 1
ATOM 2219 C C . GLY B 1 94 ? -0.946 11.5 -1.379 1 83.5 94 GLY B C 1
ATOM 2220 O O . GLY B 1 94 ? 0.165 11.789 -0.929 1 83.5 94 GLY B O 1
ATOM 2221 N N . TRP B 1 95 ? -1.573 10.398 -1.162 1 87.38 95 TRP B N 1
ATOM 2222 C CA . TRP B 1 95 ? -0.89 9.453 -0.284 1 87.38 95 TRP B CA 1
ATOM 2223 C C . TRP B 1 95 ? -0.173 8.383 -1.094 1 87.38 95 TRP B C 1
ATOM 2225 O O . TRP B 1 95 ? -0.539 8.109 -2.24 1 87.38 95 TRP B O 1
ATOM 2235 N N . GLY B 1 96 ? 0.884 7.793 -0.481 1 89.94 96 GLY B N 1
ATOM 2236 C CA . GLY B 1 96 ? 1.587 6.625 -0.985 1 89.94 96 GLY B CA 1
ATOM 2237 C C . GLY B 1 96 ? 1.858 5.582 0.086 1 89.94 96 GLY B C 1
ATOM 2238 O O . GLY B 1 96 ? 2.178 5.926 1.226 1 89.94 96 GLY B O 1
ATOM 2239 N N . ALA B 1 97 ? 1.726 4.371 -0.318 1 89.44 97 ALA B N 1
ATOM 2240 C CA . ALA B 1 97 ? 1.983 3.277 0.614 1 89.44 97 ALA B CA 1
ATOM 2241 C C . ALA B 1 97 ? 3.473 2.949 0.676 1 89.44 97 ALA B C 1
ATOM 2243 O O . ALA B 1 97 ? 4.152 2.926 -0.353 1 89.44 97 ALA B O 1
ATOM 2244 N N . ILE B 1 98 ? 3.902 2.666 1.896 1 91.19 98 ILE B N 1
ATOM 2245 C CA . ILE B 1 98 ? 5.281 2.234 2.09 1 91.19 98 ILE B CA 1
ATOM 2246 C C . ILE B 1 98 ? 5.324 0.723 2.307 1 91.19 98 ILE B C 1
ATOM 2248 O O . ILE B 1 98 ? 4.793 0.216 3.299 1 91.19 98 ILE B O 1
ATOM 2252 N N . ALA B 1 99 ? 5.914 0.075 1.412 1 90.12 99 ALA B N 1
ATOM 2253 C CA . ALA B 1 99 ? 6.105 -1.37 1.502 1 90.12 99 ALA B CA 1
ATOM 2254 C C . ALA B 1 99 ? 7.535 -1.758 1.131 1 90.12 99 ALA B C 1
ATOM 2256 O O . ALA B 1 99 ? 8.109 -1.207 0.188 1 90.12 99 ALA B O 1
ATOM 2257 N N . TYR B 1 100 ? 8.109 -2.709 1.914 1 90.5 100 TYR B N 1
ATOM 2258 C CA . TYR B 1 100 ? 9.484 -3.16 1.721 1 90.5 100 TYR B CA 1
ATOM 2259 C C . TYR B 1 100 ? 9.516 -4.602 1.234 1 90.5 100 TYR B C 1
ATOM 2261 O O . TYR B 1 100 ? 9.406 -5.535 2.033 1 90.5 100 TYR B O 1
ATOM 2269 N N . PRO B 1 101 ? 9.719 -4.758 0.014 1 89.25 101 PRO B N 1
ATOM 2270 C CA . PRO B 1 101 ? 10.164 -6.105 -0.357 1 89.25 101 PRO B CA 1
ATOM 2271 C C . PRO B 1 101 ? 11.609 -6.379 0.048 1 89.25 101 PRO B C 1
ATOM 2273 O O . PRO B 1 101 ? 12.477 -5.52 -0.126 1 89.25 101 PRO B O 1
ATOM 2276 N N . TYR B 1 102 ? 11.852 -7.531 0.662 1 90.25 102 TYR B N 1
ATOM 2277 C CA . TYR B 1 102 ? 13.219 -7.836 1.047 1 90.25 102 TYR B CA 1
ATOM 2278 C C . TYR B 1 102 ? 13.453 -9.336 1.099 1 90.25 102 TYR B C 1
ATOM 2280 O O . TYR B 1 102 ? 12.5 -10.117 1.127 1 90.25 102 TYR B O 1
ATOM 2288 N N . PHE B 1 103 ? 14.656 -9.68 1.107 1 91.69 103 PHE B N 1
ATOM 2289 C CA . PHE B 1 103 ? 15.062 -11.078 1.123 1 91.69 103 PHE B CA 1
ATOM 2290 C C . PHE B 1 103 ? 15.648 -11.461 2.477 1 91.69 103 PHE B C 1
ATOM 2292 O O . PHE B 1 103 ? 16.203 -10.609 3.18 1 91.69 103 PHE B O 1
ATOM 2299 N N . ILE B 1 104 ? 15.477 -12.68 2.77 1 91 104 ILE B N 1
ATOM 2300 C CA . ILE B 1 104 ? 16.125 -13.281 3.932 1 91 104 ILE B CA 1
ATOM 2301 C C . ILE B 1 104 ? 17.281 -14.156 3.479 1 91 104 ILE B C 1
ATOM 2303 O O . ILE B 1 104 ? 17.141 -14.953 2.547 1 91 104 ILE B O 1
ATOM 2307 N N . TYR B 1 105 ? 18.344 -14.008 4.078 1 90 105 TYR B N 1
ATOM 2308 C CA . TYR B 1 105 ? 19.531 -14.781 3.727 1 90 105 TYR B CA 1
ATOM 2309 C C . TYR B 1 105 ? 19.906 -15.75 4.844 1 90 105 TYR B C 1
ATOM 2311 O O . TYR B 1 105 ? 19.75 -15.43 6.027 1 90 105 TYR B O 1
ATOM 2319 N N . ASP B 1 106 ? 20.391 -16.906 4.461 1 86.38 106 ASP B N 1
ATOM 2320 C CA . ASP B 1 106 ? 20.859 -17.875 5.449 1 86.38 106 ASP B CA 1
ATOM 2321 C C . ASP B 1 106 ? 22.297 -17.594 5.863 1 86.38 106 ASP B C 1
ATOM 2323 O O . ASP B 1 106 ? 22.859 -16.562 5.469 1 86.38 106 ASP B O 1
ATOM 2327 N N . GLU B 1 107 ? 22.734 -18.422 6.715 1 87.88 107 GLU B N 1
ATOM 2328 C CA . GLU B 1 107 ? 24.078 -18.219 7.281 1 87.88 107 GLU B CA 1
ATOM 2329 C C . GLU B 1 107 ? 25.141 -18.234 6.188 1 87.88 107 GLU B C 1
ATOM 2331 O O . GLU B 1 107 ? 26.219 -17.656 6.363 1 87.88 107 GLU B O 1
ATOM 2336 N N . ARG B 1 108 ? 24.891 -18.922 5.133 1 91.06 108 ARG B N 1
ATOM 2337 C CA . ARG B 1 108 ? 25.875 -19.047 4.059 1 91.06 108 ARG B CA 1
ATOM 2338 C C . ARG B 1 108 ? 25.719 -17.922 3.043 1 91.06 108 ARG B C 1
ATOM 2340 O O . ARG B 1 108 ? 26.422 -17.891 2.035 1 91.06 108 ARG B O 1
ATOM 2347 N N . GLY B 1 109 ? 24.766 -17.062 3.248 1 86.19 109 GLY B N 1
ATOM 2348 C CA . GLY B 1 109 ? 24.562 -15.93 2.357 1 86.19 109 GLY B CA 1
ATOM 2349 C C . GLY B 1 109 ? 23.625 -16.25 1.202 1 86.19 109 GLY B C 1
ATOM 2350 O O . GLY B 1 109 ? 23.469 -15.438 0.287 1 86.19 109 GLY B O 1
ATOM 2351 N N . ALA B 1 110 ? 23.109 -17.375 1.22 1 86.5 110 ALA B N 1
ATOM 2352 C CA . ALA B 1 110 ? 22.156 -17.75 0.182 1 86.5 110 ALA B CA 1
ATOM 2353 C C . ALA B 1 110 ? 20.75 -17.281 0.534 1 86.5 110 ALA B C 1
ATOM 2355 O O . ALA B 1 110 ? 20.375 -17.234 1.709 1 86.5 110 ALA B O 1
ATOM 2356 N N . VAL B 1 111 ? 20 -16.875 -0.464 1 87.19 111 VAL B N 1
ATOM 2357 C CA . VAL B 1 111 ? 18.625 -16.438 -0.238 1 87.19 111 VAL B CA 1
ATOM 2358 C C . VAL B 1 111 ? 17.797 -17.609 0.277 1 87.19 111 VAL B C 1
ATOM 2360 O O . VAL B 1 111 ? 17.781 -18.688 -0.335 1 87.19 111 VAL B O 1
ATOM 2363 N N . SER B 1 112 ? 17.125 -17.391 1.403 1 84.56 112 SER B N 1
ATOM 2364 C CA . SER B 1 112 ? 16.344 -18.453 2.018 1 84.56 112 SER B CA 1
ATOM 2365 C C . SER B 1 112 ? 14.867 -18.062 2.125 1 84.56 112 SER B C 1
ATOM 2367 O O . SER B 1 112 ? 14.031 -18.875 2.525 1 84.56 112 SER B O 1
ATOM 2369 N N . GLY B 1 113 ? 14.586 -16.844 1.791 1 86.69 113 GLY B N 1
ATOM 2370 C CA . GLY B 1 113 ? 13.219 -16.375 1.873 1 86.69 113 GLY B CA 1
ATOM 2371 C C . GLY B 1 113 ? 13.031 -14.984 1.307 1 86.69 113 GLY B C 1
ATOM 2372 O O . GLY B 1 113 ? 14 -14.32 0.945 1 86.69 113 GLY B O 1
ATOM 2373 N N . SER B 1 114 ? 11.828 -14.633 1.061 1 87.94 114 SER B N 1
ATOM 2374 C CA . SER B 1 114 ? 11.445 -13.289 0.63 1 87.94 114 SER B CA 1
ATOM 2375 C C . SER B 1 114 ? 10.188 -12.82 1.345 1 87.94 114 SER B C 1
ATOM 2377 O O . SER B 1 114 ? 9.258 -13.602 1.555 1 87.94 114 SER B O 1
ATOM 2379 N N . ASN B 1 115 ? 10.227 -11.578 1.766 1 89.94 115 ASN B N 1
ATOM 2380 C CA . ASN B 1 115 ? 9.109 -11 2.504 1 89.94 115 ASN B CA 1
ATOM 2381 C C . ASN B 1 115 ? 8.703 -9.641 1.938 1 89.94 115 ASN B C 1
ATOM 2383 O O . ASN B 1 115 ? 9.484 -9.008 1.222 1 89.94 115 ASN B O 1
ATOM 2387 N N . ILE B 1 116 ? 7.469 -9.25 2.168 1 88.94 116 ILE B N 1
ATOM 2388 C CA . ILE B 1 116 ? 7.012 -7.883 1.951 1 88.94 116 ILE B CA 1
ATOM 2389 C C . ILE B 1 116 ? 6.469 -7.309 3.258 1 88.94 116 ILE B C 1
ATOM 2391 O O . ILE B 1 116 ? 5.516 -7.84 3.83 1 88.94 116 ILE B O 1
ATOM 2395 N N . TYR B 1 117 ? 7.133 -6.262 3.713 1 89.5 117 TYR B N 1
ATOM 2396 C CA . TYR B 1 117 ? 6.746 -5.562 4.934 1 89.5 117 TYR B CA 1
ATOM 2397 C C . TYR B 1 117 ? 5.977 -4.289 4.613 1 89.5 117 TYR B C 1
ATOM 2399 O O . TYR B 1 117 ? 6.508 -3.377 3.975 1 89.5 117 TYR B O 1
ATOM 2407 N N . ASN B 1 118 ? 4.664 -4.238 4.973 1 87.81 118 ASN B N 1
ATOM 2408 C CA . ASN B 1 118 ? 3.838 -3.043 4.816 1 87.81 118 ASN B CA 1
ATOM 2409 C C . ASN B 1 118 ? 3.875 -2.166 6.066 1 87.81 118 ASN B C 1
ATOM 2411 O O . ASN B 1 118 ? 3.506 -2.613 7.152 1 87.81 118 ASN B O 1
ATOM 2415 N N . SER B 1 119 ? 4.215 -0.973 5.906 1 88 119 SER B N 1
ATOM 2416 C CA . SER B 1 119 ? 4.488 -0.175 7.094 1 88 119 SER B CA 1
ATOM 2417 C C . SER B 1 119 ? 3.506 0.987 7.219 1 88 119 SER B C 1
ATOM 2419 O O . SER B 1 119 ? 2.404 0.824 7.746 1 88 119 SER B O 1
ATOM 2421 N N . HIS B 1 120 ? 3.773 2.127 6.602 1 89.94 120 HIS B N 1
ATOM 2422 C CA . HIS B 1 120 ? 3.031 3.367 6.793 1 89.94 120 HIS B CA 1
ATOM 2423 C C . HIS B 1 120 ? 2.475 3.887 5.473 1 89.94 120 HIS B C 1
ATOM 2425 O O . HIS B 1 120 ? 2.84 3.393 4.402 1 89.94 120 HIS B O 1
ATOM 2431 N N . LEU B 1 121 ? 1.562 4.828 5.668 1 92.62 121 LEU B N 1
ATOM 2432 C CA . LEU B 1 121 ? 1.18 5.672 4.543 1 92.62 121 LEU B CA 1
ATOM 2433 C C . LEU B 1 121 ? 1.844 7.043 4.645 1 92.62 121 LEU B C 1
ATOM 2435 O O . LEU B 1 121 ? 1.939 7.613 5.734 1 92.62 121 LEU B O 1
ATOM 2439 N N . LEU B 1 122 ? 2.26 7.523 3.504 1 95.94 122 LEU B N 1
ATOM 2440 C CA . LEU B 1 122 ? 3.002 8.781 3.482 1 95.94 122 LEU B CA 1
ATOM 2441 C C . LEU B 1 122 ? 2.262 9.836 2.666 1 95.94 122 LEU B C 1
ATOM 2443 O O . LEU B 1 122 ? 1.82 9.562 1.548 1 95.94 122 LEU B O 1
ATOM 2447 N N . PHE B 1 123 ? 2.051 11.008 3.252 1 96.44 123 PHE B N 1
ATOM 2448 C CA . PHE B 1 123 ? 1.753 12.242 2.533 1 96.44 123 PHE B CA 1
ATOM 2449 C C . PHE B 1 123 ? 2.975 13.148 2.488 1 96.44 123 PHE B C 1
ATOM 2451 O O . PHE B 1 123 ? 3.67 13.312 3.494 1 96.44 123 PHE B O 1
ATOM 2458 N N . ALA B 1 124 ? 3.168 13.68 1.338 1 96.19 124 ALA B N 1
ATOM 2459 C CA . ALA B 1 124 ? 4.305 14.594 1.203 1 96.19 124 ALA B CA 1
ATOM 2460 C C . ALA B 1 124 ? 4.004 15.695 0.194 1 96.19 124 ALA B C 1
ATOM 2462 O O . ALA B 1 124 ? 3.332 15.461 -0.812 1 96.19 124 ALA B O 1
ATOM 2463 N N . ASN B 1 125 ? 4.535 16.844 0.499 1 94.38 125 ASN B N 1
ATOM 2464 C CA . ASN B 1 125 ? 4.48 17.859 -0.54 1 94.38 125 ASN B CA 1
ATOM 2465 C C . ASN B 1 125 ? 5.547 17.641 -1.608 1 94.38 125 ASN B C 1
ATOM 2467 O O . ASN B 1 125 ? 6.262 16.625 -1.576 1 94.38 125 ASN B O 1
ATOM 2471 N N . LYS B 1 126 ? 5.664 18.484 -2.531 1 87.56 126 LYS B N 1
ATOM 2472 C CA . LYS B 1 126 ? 6.41 18.25 -3.768 1 87.56 126 LYS B CA 1
ATOM 2473 C C . LYS B 1 126 ? 7.887 18.016 -3.484 1 87.56 126 LYS B C 1
ATOM 2475 O O . LYS B 1 126 ? 8.523 17.172 -4.125 1 87.56 126 LYS B O 1
ATOM 2480 N N . ASP B 1 127 ? 8.391 18.75 -2.566 1 91.5 127 ASP B N 1
ATOM 2481 C CA . ASP B 1 127 ? 9.828 18.641 -2.338 1 91.5 127 ASP B CA 1
ATOM 2482 C C . ASP B 1 127 ? 10.117 17.875 -1.043 1 91.5 127 ASP B C 1
ATOM 2484 O O . ASP B 1 127 ? 11.258 17.875 -0.562 1 91.5 127 ASP B O 1
ATOM 2488 N N . PHE B 1 128 ? 9.148 17.406 -0.35 1 96.69 128 PHE B N 1
ATOM 2489 C CA . PHE B 1 128 ? 9.234 16.578 0.845 1 96.69 128 PHE B CA 1
ATOM 2490 C C . PHE B 1 128 ? 9.719 17.391 2.039 1 96.69 128 PHE B C 1
ATOM 2492 O O . PHE B 1 128 ? 10.242 16.844 3.006 1 96.69 128 PHE B O 1
ATOM 2499 N N . SER B 1 129 ? 9.516 18.672 1.944 1 97.44 129 SER B N 1
ATOM 2500 C CA . SER B 1 129 ? 9.859 19.516 3.092 1 97.44 129 SER B CA 1
ATOM 2501 C C . SER B 1 129 ? 8.828 19.359 4.207 1 97.44 129 SER B C 1
ATOM 2503 O O . SER B 1 129 ? 9.094 19.734 5.352 1 97.44 129 SER B O 1
ATOM 2505 N N . GLN B 1 130 ? 7.664 18.891 3.842 1 98.44 130 GLN B N 1
ATOM 2506 C CA . GLN B 1 130 ? 6.609 18.547 4.785 1 98.44 130 GLN B CA 1
ATOM 2507 C C . GLN B 1 130 ? 6.078 17.141 4.52 1 98.44 130 GLN B C 1
ATOM 2509 O O . GLN B 1 130 ? 5.797 16.781 3.373 1 98.44 130 GLN B O 1
ATOM 2514 N N . VAL B 1 131 ? 5.992 16.406 5.621 1 98.5 131 VAL B N 1
ATOM 2515 C CA . VAL B 1 131 ? 5.484 15.047 5.461 1 98.5 131 VAL B CA 1
ATOM 2516 C C . VAL B 1 131 ? 4.566 14.695 6.629 1 98.5 131 VAL B C 1
ATOM 2518 O O . VAL B 1 131 ? 4.699 15.258 7.723 1 98.5 131 VAL B O 1
ATOM 2521 N N . SER B 1 132 ? 3.652 13.859 6.379 1 98.25 132 SER B N 1
ATOM 2522 C CA . SER B 1 132 ? 2.83 13.195 7.387 1 98.25 132 SER B CA 1
ATOM 2523 C C . SER B 1 132 ? 2.77 11.688 7.152 1 98.25 132 SER B C 1
ATOM 2525 O O . SER B 1 132 ? 2.432 11.242 6.055 1 98.25 132 SER B O 1
ATOM 2527 N N . LEU B 1 133 ? 3.162 10.969 8.148 1 96.88 133 LEU B N 1
ATOM 2528 C CA . LEU B 1 133 ? 3.035 9.516 8.133 1 96.88 133 LEU B CA 1
ATOM 2529 C C . LEU B 1 133 ? 1.839 9.062 8.969 1 96.88 133 LEU B C 1
ATOM 2531 O O . LEU B 1 133 ? 1.711 9.445 10.133 1 96.88 133 LEU B O 1
ATOM 2535 N N . LEU B 1 134 ? 1 8.336 8.32 1 94.69 134 LEU B N 1
ATOM 2536 C CA . LEU B 1 134 ? -0.127 7.742 9.031 1 94.69 134 LEU B CA 1
ATOM 2537 C C . LEU B 1 134 ? 0.267 6.402 9.648 1 94.69 134 LEU B C 1
ATOM 2539 O O . LEU B 1 134 ? 0.739 5.504 8.945 1 94.69 134 LEU B O 1
ATOM 2543 N N . LEU B 1 135 ? 0.068 6.336 10.906 1 91.25 135 LEU B N 1
ATOM 2544 C CA . LEU B 1 135 ? 0.457 5.16 11.68 1 91.25 135 LEU B CA 1
ATOM 2545 C C . LEU B 1 135 ? -0.747 4.266 11.945 1 91.25 135 LEU B C 1
ATOM 2547 O O . LEU B 1 135 ? -1.521 4.516 12.875 1 91.25 135 LEU B O 1
ATOM 2551 N N . ALA B 1 136 ? -0.786 3.266 11.211 1 84.62 136 ALA B N 1
ATOM 2552 C CA . ALA B 1 136 ? -1.982 2.43 11.195 1 84.62 136 ALA B CA 1
ATOM 2553 C C . ALA B 1 136 ? -2.057 1.551 12.438 1 84.62 136 ALA B C 1
ATOM 2555 O O . ALA B 1 136 ? -1.038 1.297 13.086 1 84.62 136 ALA B O 1
ATOM 2556 N N . GLU B 1 137 ? -3.246 1.151 12.727 1 82.56 137 GLU B N 1
ATOM 2557 C CA . GLU B 1 137 ? -3.523 0.214 13.812 1 82.56 137 GLU B CA 1
ATOM 2558 C C . GLU B 1 137 ? -3.92 -1.156 13.266 1 82.56 137 GLU B C 1
ATOM 2560 O O . GLU B 1 137 ? -4.348 -1.273 12.117 1 82.56 137 GLU B O 1
ATOM 2565 N N . GLN B 1 138 ? -3.773 -2.068 14.219 1 76.88 138 GLN B N 1
ATOM 2566 C CA . GLN B 1 138 ? -4.164 -3.424 13.844 1 76.88 138 GLN B CA 1
ATOM 2567 C C . GLN B 1 138 ? -5.68 -3.572 13.812 1 76.88 138 GLN B C 1
ATOM 2569 O O . GLN B 1 138 ? -6.379 -3.041 14.68 1 76.88 138 GLN B O 1
ATOM 2574 N N . VAL B 1 139 ? -6.109 -4.16 12.703 1 75 139 VAL B N 1
ATOM 2575 C CA . VAL B 1 139 ? -7.516 -4.551 12.695 1 75 139 VAL B CA 1
ATOM 2576 C C . VAL B 1 139 ? -7.637 -6.051 12.953 1 75 139 VAL B C 1
ATOM 2578 O O . VAL B 1 139 ? -6.844 -6.844 12.438 1 75 139 VAL B O 1
ATOM 2581 N N . PRO B 1 140 ? -8.5 -6.305 13.961 1 62.62 140 PRO B N 1
ATOM 2582 C CA . PRO B 1 140 ? -8.664 -7.738 14.211 1 62.62 140 PRO B CA 1
ATOM 2583 C C . PRO B 1 140 ? -8.859 -8.539 12.922 1 62.62 140 PRO B C 1
ATOM 2585 O O . PRO B 1 140 ? -9.398 -8.016 11.945 1 62.62 140 PRO B O 1
ATOM 2588 N N . GLU B 1 141 ? -8.172 -9.578 12.828 1 60.69 141 GLU B N 1
ATOM 2589 C CA . GLU B 1 141 ? -8.305 -10.492 11.695 1 60.69 141 GLU B CA 1
ATOM 2590 C C . GLU B 1 141 ? -9.766 -10.656 11.297 1 60.69 141 GLU B C 1
ATOM 2592 O O . GLU B 1 141 ? -10.656 -10.602 12.148 1 60.69 141 GLU B O 1
ATOM 2597 N N . SER B 1 142 ? -10.008 -10.367 10.055 1 56 142 SER B N 1
ATOM 2598 C CA . SER B 1 142 ? -11.359 -10.656 9.594 1 56 142 SER B CA 1
ATOM 2599 C C . SER B 1 142 ? -11.883 -11.961 10.18 1 56 142 SER B C 1
ATOM 2601 O O . SER B 1 142 ? -11.102 -12.867 10.484 1 56 142 SER B O 1
ATOM 2603 N N . LYS B 1 143 ? -13.047 -11.922 10.656 1 52.5 143 LYS B N 1
ATOM 2604 C CA . LYS B 1 143 ? -13.688 -13.102 11.227 1 52.5 143 LYS B CA 1
ATOM 2605 C C . LYS B 1 143 ? -13.391 -14.344 10.383 1 52.5 143 LYS B C 1
ATOM 2607 O O . LYS B 1 143 ? -13.461 -15.469 10.875 1 52.5 143 LYS B O 1
ATOM 2612 N N . ASP B 1 144 ? -13.148 -14.023 9.125 1 54.5 144 ASP B N 1
ATOM 2613 C CA . ASP B 1 144 ? -12.984 -15.203 8.281 1 54.5 144 ASP B CA 1
ATOM 2614 C C . ASP B 1 144 ? -11.531 -15.695 8.297 1 54.5 144 ASP B C 1
ATOM 2616 O O . ASP B 1 144 ? -11.203 -16.703 7.66 1 54.5 144 ASP B O 1
ATOM 2620 N N . GLY B 1 145 ? -10.781 -15.031 9.125 1 57.56 145 GLY B N 1
ATOM 2621 C CA . GLY B 1 145 ? -9.422 -15.492 9.344 1 57.56 145 GLY B CA 1
ATOM 2622 C C . GLY B 1 145 ? -8.562 -15.445 8.094 1 57.56 145 GLY B C 1
ATOM 2623 O O . GLY B 1 145 ? -7.586 -16.188 7.977 1 57.56 145 GLY B O 1
ATOM 2624 N N . LEU B 1 146 ? -8.898 -14.648 7.223 1 61.56 146 LEU B N 1
ATOM 2625 C CA . LEU B 1 146 ? -8.242 -14.742 5.922 1 61.56 146 LEU B CA 1
ATOM 2626 C C . LEU B 1 146 ? -6.895 -14.031 5.941 1 61.56 146 LEU B C 1
ATOM 2628 O O . LEU B 1 146 ? -5.887 -14.594 5.508 1 61.56 146 LEU B O 1
ATOM 2632 N N . SER B 1 147 ? -6.805 -12.781 6.391 1 72.06 147 SER B N 1
ATOM 2633 C CA . SER B 1 147 ? -5.527 -12.078 6.355 1 72.06 147 SER B CA 1
ATOM 2634 C C . SER B 1 147 ? -5.484 -10.945 7.379 1 72.06 147 SER B C 1
ATOM 2636 O O . SER B 1 147 ? -6.523 -10.523 7.887 1 72.06 147 SER B O 1
ATOM 2638 N N . ALA B 1 148 ? -4.301 -10.656 7.828 1 75.5 148 ALA B N 1
ATOM 2639 C CA . ALA B 1 148 ? -4.102 -9.477 8.672 1 75.5 148 ALA B CA 1
ATOM 2640 C C . ALA B 1 148 ? -4.18 -8.195 7.852 1 75.5 148 ALA B C 1
ATOM 2642 O O . ALA B 1 148 ? -3.717 -8.148 6.707 1 75.5 148 ALA B O 1
ATOM 2643 N N . HIS B 1 149 ? -4.867 -7.234 8.469 1 79.75 149 HIS B N 1
ATOM 2644 C CA . HIS B 1 149 ? -5.047 -5.93 7.84 1 79.75 149 HIS B CA 1
ATOM 2645 C C . HIS B 1 149 ? -4.746 -4.801 8.82 1 79.75 149 HIS B C 1
ATOM 2647 O O . HIS B 1 149 ? -4.586 -5.039 10.016 1 79.75 149 HIS B O 1
ATOM 2653 N N . THR B 1 150 ? -4.523 -3.701 8.234 1 82.69 150 THR B N 1
ATOM 2654 C CA . THR B 1 150 ? -4.324 -2.523 9.07 1 82.69 150 THR B CA 1
ATOM 2655 C C . THR B 1 150 ? -5.32 -1.426 8.703 1 82.69 150 THR B C 1
ATOM 2657 O O . THR B 1 150 ? -5.844 -1.405 7.59 1 82.69 150 THR B O 1
ATOM 2660 N N . LEU B 1 151 ? -5.543 -0.577 9.711 1 85.69 151 LEU B N 1
ATOM 2661 C CA . LEU B 1 151 ? -6.508 0.506 9.562 1 85.69 151 LEU B CA 1
ATOM 2662 C C . LEU B 1 151 ? -5.984 1.794 10.188 1 85.69 151 LEU B C 1
ATOM 2664 O O . LEU B 1 151 ? -5.43 1.774 11.289 1 85.69 151 LEU B O 1
ATOM 2668 N N . TRP B 1 152 ? -6.109 2.83 9.445 1 89.56 152 TRP B N 1
ATOM 2669 C CA . TRP B 1 152 ? -5.906 4.16 10.008 1 89.56 152 TRP B CA 1
ATOM 2670 C C . TRP B 1 152 ? -7.227 4.914 10.125 1 89.56 152 TRP B C 1
ATOM 2672 O O . TRP B 1 152 ? -8.016 4.941 9.18 1 89.56 152 TRP B O 1
ATOM 2682 N N . ASP B 1 153 ? -7.355 5.562 11.242 1 90.19 153 ASP B N 1
ATOM 2683 C CA . ASP B 1 153 ? -8.602 6.242 11.578 1 90.19 153 ASP B CA 1
ATOM 2684 C C . ASP B 1 153 ? -8.375 7.742 11.766 1 90.19 153 ASP B C 1
ATOM 2686 O O . ASP B 1 153 ? -7.555 8.156 12.586 1 90.19 153 ASP B O 1
ATOM 2690 N N . ALA B 1 154 ? -9.203 8.516 11.062 1 90.56 154 ALA B N 1
ATOM 2691 C CA . ALA B 1 154 ? -9.008 9.961 11.094 1 90.56 154 ALA B CA 1
ATOM 2692 C C . ALA B 1 154 ? -9.477 10.547 12.422 1 90.56 154 ALA B C 1
ATOM 2694 O O . ALA B 1 154 ? -9.172 11.703 12.742 1 90.56 154 ALA B O 1
ATOM 2695 N N . GLU B 1 155 ? -10.211 9.797 13.211 1 88.94 155 GLU B N 1
ATOM 2696 C CA . GLU B 1 155 ? -10.727 10.305 14.477 1 88.94 155 GLU B CA 1
ATOM 2697 C C . GLU B 1 155 ? -9.781 9.984 15.633 1 88.94 155 GLU B C 1
ATOM 2699 O O . GLU B 1 155 ? -9.703 10.742 16.609 1 88.94 155 GLU B O 1
ATOM 2704 N N . HIS B 1 156 ? -9.109 8.898 15.539 1 89.56 156 HIS B N 1
ATOM 2705 C CA . HIS B 1 156 ? -8.32 8.484 16.703 1 89.56 156 HIS B CA 1
ATOM 2706 C C . HIS B 1 156 ? -6.934 8 16.281 1 89.56 156 HIS B C 1
ATOM 2708 O O . HIS B 1 156 ? -6.129 7.609 17.125 1 89.56 156 HIS B O 1
ATOM 2714 N N . GLY B 1 157 ? -6.648 8.07 15.117 1 91.69 157 GLY B N 1
ATOM 2715 C CA . GLY B 1 157 ? -5.395 7.52 14.617 1 91.69 157 GLY B CA 1
ATOM 2716 C C . GLY B 1 157 ? -4.184 8.336 15.031 1 91.69 157 GLY B C 1
ATOM 2717 O O . GLY B 1 157 ? -4.312 9.492 15.445 1 91.69 157 GLY B O 1
ATOM 2718 N N . TRP B 1 158 ? -3.057 7.711 14.938 1 92.75 158 TRP B N 1
ATOM 2719 C CA . TRP B 1 158 ? -1.777 8.367 15.188 1 92.75 158 TRP B CA 1
ATOM 2720 C C . TRP B 1 158 ? -1.165 8.883 13.891 1 92.75 158 TRP B C 1
ATOM 2722 O O . TRP B 1 158 ? -1.27 8.234 12.844 1 92.75 158 TRP B O 1
ATOM 2732 N N . VAL B 1 159 ? -0.551 10.031 14.055 1 95.94 159 VAL B N 1
ATOM 2733 C CA . VAL B 1 159 ? 0.111 10.656 12.914 1 95.94 159 VAL B CA 1
ATOM 2734 C C . VAL B 1 159 ? 1.492 11.156 13.32 1 95.94 159 VAL B C 1
ATOM 2736 O O . VAL B 1 159 ? 1.68 11.617 14.453 1 95.94 159 VAL B O 1
ATOM 2739 N N . LEU B 1 160 ? 2.439 10.977 12.477 1 97.06 160 LEU B N 1
ATOM 2740 C CA . LEU B 1 160 ? 3.723 11.656 12.594 1 97.06 160 LEU B CA 1
ATOM 2741 C C . LEU B 1 160 ? 3.869 12.734 11.523 1 97.06 160 LEU B C 1
ATOM 2743 O O . LEU B 1 160 ? 3.873 12.43 10.328 1 97.06 160 LEU B O 1
ATOM 2747 N N . SER B 1 161 ? 3.934 13.945 11.922 1 98.31 161 SER B N 1
ATOM 2748 C CA . SER B 1 161 ? 4.086 15.055 10.984 1 98.31 161 SER B CA 1
ATOM 2749 C C . SER B 1 161 ? 5.391 15.805 11.227 1 98.31 161 SER B C 1
ATOM 2751 O O . SER B 1 161 ? 5.789 16.016 12.375 1 98.31 161 SER B O 1
ATOM 2753 N N . ALA B 1 162 ? 5.953 16.172 10.164 1 98.62 162 ALA B N 1
ATOM 2754 C CA . ALA B 1 162 ? 7.223 16.891 10.234 1 98.62 162 ALA B CA 1
ATOM 2755 C C . ALA B 1 162 ? 7.367 17.875 9.086 1 98.62 162 ALA B C 1
ATOM 2757 O O . ALA B 1 162 ? 6.895 17.609 7.973 1 98.62 162 ALA B O 1
ATOM 2758 N N . PRO B 1 163 ? 8.055 19 9.312 1 98.69 163 PRO B N 1
ATOM 2759 C CA . PRO B 1 163 ? 8.602 19.484 10.586 1 98.69 163 PRO B CA 1
ATOM 2760 C C . PRO B 1 163 ? 7.523 20.062 11.5 1 98.69 163 PRO B C 1
ATOM 2762 O O . PRO B 1 163 ? 6.625 20.766 11.039 1 98.69 163 PRO B O 1
ATOM 2765 N N . ALA B 1 164 ? 7.613 19.703 12.789 1 98.62 164 ALA B N 1
ATOM 2766 C CA . ALA B 1 164 ? 6.684 20.219 13.797 1 98.62 164 ALA B CA 1
ATOM 2767 C C . ALA B 1 164 ? 7.242 20.047 15.203 1 98.62 164 ALA B C 1
ATOM 2769 O O . ALA B 1 164 ? 7.895 19.031 15.492 1 98.62 164 ALA B O 1
ATOM 2770 N N . ALA B 1 165 ? 6.871 20.953 16.047 1 97.31 165 ALA B N 1
ATOM 2771 C CA . ALA B 1 165 ? 7.32 20.859 17.422 1 97.31 165 ALA B CA 1
ATOM 2772 C C . ALA B 1 165 ? 6.156 20.531 18.359 1 97.31 165 ALA B C 1
ATOM 2774 O O . ALA B 1 165 ? 6.367 20.078 19.484 1 97.31 165 ALA B O 1
ATOM 2775 N N . THR B 1 166 ? 4.992 20.844 17.875 1 96.81 166 THR B N 1
ATOM 2776 C CA . THR B 1 166 ? 3.807 20.609 18.688 1 96.81 166 THR B CA 1
ATOM 2777 C C . THR B 1 166 ? 2.746 19.859 17.906 1 96.81 166 THR B C 1
ATOM 2779 O O . THR B 1 166 ? 2.828 19.75 16.672 1 96.81 166 THR B O 1
ATOM 2782 N N . ARG B 1 167 ? 1.807 19.359 18.609 1 97.06 167 ARG B N 1
ATOM 2783 C CA . ARG B 1 167 ? 0.657 18.703 18 1 97.06 167 ARG B CA 1
ATOM 2784 C C . ARG B 1 167 ? -0.076 19.656 17.047 1 97.06 167 ARG B C 1
ATOM 2786 O O . ARG B 1 167 ? -0.509 19.25 15.969 1 97.06 167 ARG B O 1
ATOM 2793 N N . GLU B 1 168 ? -0.235 20.922 17.453 1 96.62 168 GLU B N 1
ATOM 2794 C CA . GLU B 1 168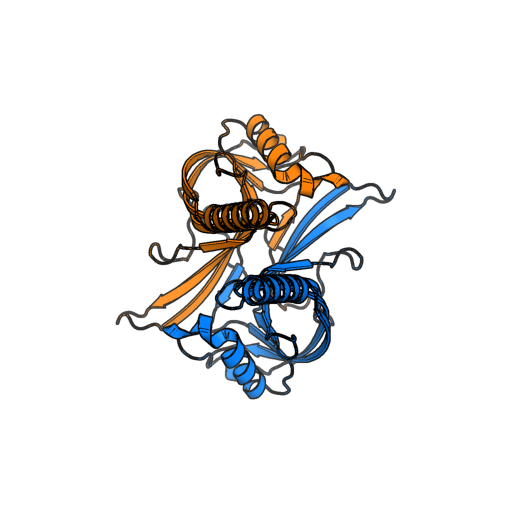 ? -0.949 21.906 16.641 1 96.62 168 GLU B CA 1
ATOM 2795 C C . GLU B 1 168 ? -0.243 22.141 15.312 1 96.62 168 GLU B C 1
ATOM 2797 O O . GLU B 1 168 ? -0.889 22.203 14.258 1 96.62 168 GLU B O 1
ATOM 2802 N N . GLU B 1 169 ? 1.008 22.266 15.445 1 97.75 169 GLU B N 1
ATOM 2803 C CA . GLU B 1 169 ? 1.783 22.438 14.219 1 97.75 169 GLU B CA 1
ATOM 2804 C C . GLU B 1 169 ? 1.687 21.203 13.328 1 97.75 169 GLU B C 1
ATOM 2806 O O . GLU B 1 169 ? 1.549 21.328 12.109 1 97.75 169 GLU B O 1
ATOM 2811 N N . GLY B 1 170 ? 1.763 20.031 13.969 1 98.12 170 GLY B N 1
ATOM 2812 C CA . GLY B 1 170 ? 1.623 18.797 13.219 1 98.12 170 GLY B CA 1
ATOM 2813 C C . GLY B 1 170 ? 0.285 18.672 12.516 1 98.12 170 GLY B C 1
ATOM 2814 O O . GLY B 1 170 ? 0.225 18.281 11.344 1 98.12 170 GLY B O 1
ATOM 2815 N N . LEU B 1 171 ? -0.668 19.016 13.211 1 97.38 171 LEU B N 1
ATOM 2816 C CA . LEU B 1 171 ? -2.02 18.969 12.656 1 97.38 171 LEU B CA 1
ATOM 2817 C C . LEU B 1 171 ? -2.15 19.906 11.461 1 97.38 171 LEU B C 1
ATOM 2819 O O . LEU B 1 171 ? -2.799 19.578 10.469 1 97.38 171 LEU B O 1
ATOM 2823 N N . ALA B 1 172 ? -1.619 21.062 11.57 1 97.62 172 ALA B N 1
ATOM 2824 C CA . ALA B 1 172 ? -1.674 22.016 10.477 1 97.62 172 ALA B CA 1
ATOM 2825 C C . ALA B 1 172 ? -1.021 21.453 9.219 1 97.62 172 ALA B C 1
ATOM 2827 O O . ALA B 1 172 ? -1.564 21.578 8.117 1 97.62 172 ALA B O 1
ATOM 2828 N N . ILE B 1 173 ? 0.087 20.844 9.391 1 98.12 173 ILE B N 1
ATOM 2829 C CA . ILE B 1 173 ? 0.806 20.25 8.273 1 98.12 173 ILE B CA 1
ATOM 2830 C C . ILE B 1 173 ? -0.031 19.125 7.664 1 98.12 173 ILE B C 1
ATOM 2832 O O . ILE B 1 173 ? -0.206 19.062 6.445 1 98.12 173 ILE B O 1
ATOM 2836 N N . SER B 1 174 ? -0.533 18.25 8.5 1 97.31 174 SER B N 1
ATOM 2837 C CA . SER B 1 174 ? -1.332 17.125 8.023 1 97.31 174 SER B CA 1
ATOM 2838 C C . SER B 1 174 ? -2.555 17.609 7.246 1 97.31 174 SER B C 1
ATOM 2840 O O . SER B 1 174 ? -2.885 17.062 6.195 1 97.31 174 SER B O 1
ATOM 2842 N N . ASN B 1 175 ? -3.141 18.641 7.719 1 97.06 175 ASN B N 1
ATOM 2843 C CA . ASN B 1 175 ? -4.344 19.141 7.062 1 97.06 175 ASN B CA 1
ATOM 2844 C C . ASN B 1 175 ? -4.027 19.734 5.691 1 97.06 175 ASN B C 1
ATOM 2846 O O . ASN B 1 175 ? -4.836 19.641 4.77 1 97.06 175 ASN B O 1
ATOM 2850 N N . VAL B 1 176 ? -2.959 20.344 5.609 1 96.44 176 VAL B N 1
ATOM 2851 C CA . VAL B 1 176 ? -2.559 20.891 4.316 1 96.44 176 VAL B CA 1
ATOM 2852 C C . VAL B 1 176 ? -2.242 19.75 3.354 1 96.44 176 VAL B C 1
ATOM 2854 O O . VAL B 1 176 ? -2.73 19.719 2.223 1 96.44 176 VAL B O 1
ATOM 2857 N N . LEU B 1 177 ? -1.472 18.812 3.768 1 96.31 177 LEU B N 1
ATOM 2858 C CA . LEU B 1 177 ? -1.007 17.734 2.91 1 96.31 177 LEU B CA 1
ATOM 2859 C C . LEU B 1 177 ? -2.166 16.828 2.502 1 96.31 177 LEU B C 1
ATOM 2861 O O . LEU B 1 177 ? -2.172 16.281 1.396 1 96.31 177 LEU B O 1
ATOM 2865 N N . MET B 1 178 ? -3.135 16.672 3.418 1 94.94 178 MET B N 1
ATOM 2866 C CA . MET B 1 178 ? -4.207 15.703 3.201 1 94.94 178 MET B CA 1
ATOM 2867 C C . MET B 1 178 ? -5.465 16.391 2.684 1 94.94 178 MET B C 1
ATOM 2869 O O . MET B 1 178 ? -6.547 15.805 2.684 1 94.94 178 MET B O 1
ATOM 2873 N N . ARG B 1 179 ? -5.371 17.547 2.311 1 93.44 179 ARG B N 1
ATOM 2874 C CA . ARG B 1 179 ? -6.52 18.375 1.954 1 93.44 179 ARG B CA 1
ATOM 2875 C C . ARG B 1 179 ? -7.395 17.672 0.917 1 93.44 179 ARG B C 1
ATOM 2877 O O . ARG B 1 179 ? -8.617 17.625 1.055 1 93.44 179 ARG B O 1
ATOM 2884 N N . GLU B 1 180 ? -6.789 17.156 -0.144 1 88.5 180 GLU B N 1
ATOM 2885 C CA . GLU B 1 180 ? -7.562 16.5 -1.193 1 88.5 180 GLU B CA 1
ATOM 2886 C C . GLU B 1 180 ? -8.227 15.227 -0.671 1 88.5 180 GLU B C 1
ATOM 2888 O O . GLU B 1 180 ? -9.375 14.938 -1.016 1 88.5 180 GLU B O 1
ATOM 2893 N N . TYR B 1 181 ? -7.559 14.562 0.156 1 87.81 181 TYR B N 1
ATOM 2894 C CA . TYR B 1 181 ? -8.086 13.336 0.757 1 87.81 181 TYR B CA 1
ATOM 2895 C C . TYR B 1 181 ? -9.242 13.648 1.695 1 87.81 181 TYR B C 1
ATOM 2897 O O . TYR B 1 181 ? -10.219 12.898 1.754 1 87.81 181 TYR B O 1
ATOM 2905 N N . LEU B 1 182 ? -9.117 14.727 2.342 1 90.19 182 LEU B N 1
ATOM 2906 C CA . LEU B 1 182 ? -10.07 15.062 3.398 1 90.19 182 LEU B CA 1
ATOM 2907 C C . LEU B 1 182 ? -11.172 15.977 2.867 1 90.19 182 LEU B C 1
ATOM 2909 O O . LEU B 1 182 ? -11.984 16.484 3.639 1 90.19 182 LEU B O 1
ATOM 2913 N N . LYS B 1 183 ? -11.211 16.234 1.655 1 85.62 183 LYS B N 1
ATOM 2914 C CA . LYS B 1 183 ? -12.086 17.234 1.049 1 85.62 183 LYS B CA 1
ATOM 2915 C C . LYS B 1 183 ? -13.539 17.031 1.468 1 85.62 183 LYS B C 1
ATOM 2917 O O . LYS B 1 183 ? -14.258 18 1.735 1 85.62 183 LYS B O 1
ATOM 2922 N N . THR B 1 184 ? -13.961 15.844 1.614 1 80.06 184 THR B N 1
ATOM 2923 C CA . THR B 1 184 ? -15.352 15.547 1.942 1 80.06 184 THR B CA 1
ATOM 2924 C C . THR B 1 184 ? -15.531 15.406 3.451 1 80.06 184 THR B C 1
ATOM 2926 O O . THR B 1 184 ? -16.625 15.625 3.971 1 80.06 184 THR B O 1
ATOM 2929 N N . TYR B 1 185 ? -14.531 15.172 4.141 1 83 185 TYR B N 1
ATOM 2930 C CA . TYR B 1 185 ? -14.586 14.898 5.574 1 83 185 TYR B CA 1
ATOM 2931 C C . TYR B 1 185 ? -14.43 16.188 6.379 1 83 185 TYR B C 1
ATOM 2933 O O . TYR B 1 185 ? -15.148 16.406 7.352 1 83 185 TYR B O 1
ATOM 2941 N N . GLY B 1 186 ? -13.5 16.969 5.934 1 85.25 186 GLY B N 1
ATOM 2942 C CA . GLY B 1 186 ? -13.062 18.109 6.711 1 85.25 186 GLY B CA 1
ATOM 2943 C C . GLY B 1 186 ? -11.703 17.922 7.355 1 85.25 186 GLY B C 1
ATOM 2944 O O . GLY B 1 186 ? -11.102 16.844 7.238 1 85.25 186 GLY B O 1
ATOM 2945 N N . GLU B 1 187 ? -11.32 18.859 8.086 1 88.38 187 GLU B N 1
ATOM 2946 C CA . GLU B 1 187 ? -9.961 18.875 8.633 1 88.38 187 GLU B CA 1
ATOM 2947 C C . GLU B 1 187 ? -9.828 17.922 9.812 1 88.38 187 GLU B C 1
ATOM 2949 O O . GLU B 1 187 ? -10.797 17.703 10.555 1 88.38 187 GLU B O 1
ATOM 2954 N N . LEU B 1 188 ? -8.633 17.391 9.898 1 89.06 188 LEU B N 1
ATOM 2955 C CA . LEU B 1 188 ? -8.297 16.625 11.086 1 89.06 188 LEU B CA 1
ATOM 2956 C C . LEU B 1 188 ? -8.305 17.5 12.328 1 89.06 188 LEU B C 1
ATOM 2958 O O . LEU B 1 188 ? -8.055 18.703 12.242 1 89.06 188 LEU B O 1
ATOM 2962 N N . GLU B 1 189 ? -8.641 16.844 13.477 1 89.75 189 GLU B N 1
ATOM 2963 C CA . GLU B 1 189 ? -8.695 17.609 14.727 1 89.75 189 GLU B CA 1
ATOM 2964 C C . GLU B 1 189 ? -7.844 16.938 15.805 1 89.75 189 GLU B C 1
ATOM 2966 O O . GLU B 1 189 ? -7.66 15.727 15.805 1 89.75 189 GLU B O 1
#

Secondary structure (DSSP, 8-state):
-HHHHHHHHHHHHHHHHHHHSPEEEEEEEEEEEEE-HHHHTTSPPEEEEEEEEEEEEE-TTS-EEEEEEEEETT---SS-GGG--EEEEB-TTSEEEEEEEEEEE-TTS-EEEEEEEEEEEEEE-TTSSSEEEEE-EEE---TT----EEEEETTT-EEEEES-SSHHHHHHHHHHHTTTTTTTT----/-HHHHHHHHHHHHHHHHHHHSPEEEEEEEEEEEEE-HHHHTTSPPEEEEEEEEEEEEE-TTS-EEEEEEEEETT---SS-GGG--EEEEB-TTSEEEEEEEEEEE-TTS-EEEEEEEEEEEEEE-TTSSSEEEEE-EEE---TT----EEEEETTT-EEEEES-SSHHHHHHHHHHHTTTTTTTT----